Protein AF-A0A1R2D3Q6-F1 (afdb_monomer_lite)

Organism: NCBI:txid5963

Structure (mmCIF, N/CA/C/O backbone):
data_AF-A0A1R2D3Q6-F1
#
_entry.id   AF-A0A1R2D3Q6-F1
#
loop_
_atom_site.group_PDB
_atom_site.id
_atom_site.type_symbol
_atom_site.label_atom_id
_atom_site.label_alt_id
_atom_site.label_comp_id
_atom_site.label_asym_id
_atom_site.label_entity_id
_atom_site.label_seq_id
_atom_site.pdbx_PDB_ins_code
_atom_site.Cartn_x
_atom_site.Cartn_y
_atom_site.Cartn_z
_atom_site.occupancy
_atom_site.B_iso_or_equiv
_atom_site.auth_seq_id
_atom_site.auth_comp_id
_atom_site.auth_asym_id
_atom_site.auth_atom_id
_atom_site.pdbx_PDB_model_num
ATOM 1 N N . MET A 1 1 ? -43.469 18.827 6.789 1.00 38.53 1 MET A N 1
ATOM 2 C CA . MET A 1 1 ? -42.286 19.224 7.581 1.00 38.53 1 MET A CA 1
ATOM 3 C C . MET A 1 1 ? -42.323 18.443 8.883 1.00 38.53 1 MET A C 1
ATOM 5 O O . MET A 1 1 ? -43.173 18.725 9.713 1.00 38.53 1 MET A O 1
ATOM 9 N N . GLY A 1 2 ? -41.499 17.403 9.013 1.00 34.25 2 GLY A N 1
ATOM 10 C CA . GLY A 1 2 ? -41.388 16.611 10.238 1.00 34.25 2 GLY A CA 1
ATOM 11 C C . GLY A 1 2 ? -39.986 16.779 10.804 1.00 34.25 2 GLY A C 1
ATOM 12 O O . GLY A 1 2 ? -39.038 16.235 10.248 1.00 34.25 2 GLY A O 1
ATOM 13 N N . ASN A 1 3 ? -39.863 17.569 11.870 1.00 41.50 3 ASN A N 1
ATOM 14 C CA . ASN A 1 3 ? -38.645 17.672 12.666 1.00 41.50 3 ASN A CA 1
ATOM 15 C C . ASN A 1 3 ? -38.376 16.318 13.332 1.00 41.50 3 ASN A C 1
ATOM 17 O O . ASN A 1 3 ? -39.063 15.957 14.282 1.00 41.50 3 ASN A O 1
ATOM 21 N N . ILE A 1 4 ? -37.352 15.598 12.875 1.00 41.84 4 ILE A N 1
ATOM 22 C CA . ILE A 1 4 ? -36.739 14.509 13.644 1.00 41.84 4 ILE A CA 1
ATOM 23 C C . ILE A 1 4 ? -35.461 15.072 14.267 1.00 41.84 4 ILE A C 1
ATOM 25 O O . ILE A 1 4 ? -34.344 14.728 13.898 1.00 41.84 4 ILE A O 1
ATOM 29 N N . ALA A 1 5 ? -35.638 15.988 15.219 1.00 42.88 5 ALA A N 1
ATOM 30 C CA . ALA A 1 5 ? -34.608 16.303 16.199 1.00 42.88 5 ALA A CA 1
ATOM 31 C C . ALA A 1 5 ? -34.703 15.257 17.318 1.00 42.88 5 ALA A C 1
ATOM 33 O O . ALA A 1 5 ? -35.171 15.527 18.420 1.00 42.88 5 ALA A O 1
ATOM 34 N N . GLY A 1 6 ? -34.313 14.022 17.002 1.00 39.03 6 GLY A N 1
ATOM 35 C CA . GLY A 1 6 ? -34.067 13.007 18.014 1.00 39.03 6 GLY A CA 1
ATOM 36 C C . GLY A 1 6 ? -32.718 13.298 18.653 1.00 39.03 6 GLY A C 1
ATOM 37 O O . GLY A 1 6 ? -31.693 12.834 18.157 1.00 39.03 6 GLY A O 1
ATOM 38 N N . ALA A 1 7 ? -32.701 14.081 19.733 1.00 43.69 7 ALA A N 1
ATOM 39 C CA . ALA A 1 7 ? -31.571 14.069 20.649 1.00 43.69 7 ALA A CA 1
ATOM 40 C C . ALA A 1 7 ? -31.407 12.619 21.126 1.00 43.69 7 ALA A C 1
ATOM 42 O O . ALA A 1 7 ? -32.254 12.080 21.838 1.00 43.69 7 ALA A O 1
ATOM 43 N N . SER A 1 8 ? -30.370 11.944 20.632 1.00 48.28 8 SER A N 1
ATOM 44 C CA . SER A 1 8 ? -30.075 10.566 21.004 1.00 48.28 8 SER A CA 1
ATOM 45 C C . SER A 1 8 ? -29.738 10.557 22.498 1.00 48.28 8 SER A C 1
ATOM 47 O O . SER A 1 8 ? -28.633 10.937 22.879 1.00 48.28 8 SER A O 1
ATOM 49 N N . ASN A 1 9 ? -30.671 10.094 23.333 1.00 53.91 9 ASN A N 1
ATOM 50 C CA . ASN A 1 9 ? -30.464 9.800 24.759 1.00 53.91 9 ASN A CA 1
ATOM 51 C C . ASN A 1 9 ? -29.564 8.565 24.985 1.00 53.91 9 ASN A C 1
ATOM 53 O O . ASN A 1 9 ? -29.580 7.967 26.059 1.00 53.91 9 ASN A O 1
ATOM 57 N N . ALA A 1 10 ? -28.794 8.142 23.977 1.00 63.59 10 ALA A N 1
ATOM 58 C CA . ALA A 1 10 ? -27.802 7.099 24.154 1.00 63.59 10 ALA A CA 1
ATOM 59 C C . ALA A 1 10 ? -26.694 7.624 25.085 1.00 63.59 10 ALA A C 1
ATOM 61 O O . ALA A 1 10 ? -26.201 8.736 24.866 1.00 63.59 10 ALA A O 1
ATOM 62 N N . PRO A 1 11 ? -26.296 6.855 26.115 1.00 68.00 11 PRO A N 1
ATOM 63 C CA . PRO A 1 11 ? -25.208 7.253 26.992 1.00 68.00 11 PRO A CA 1
ATOM 64 C C . PRO A 1 11 ? -23.937 7.527 26.170 1.00 68.00 11 PRO A C 1
ATOM 66 O O . PRO A 1 11 ? -23.691 6.848 25.166 1.00 68.00 11 PRO A O 1
ATOM 69 N N . PRO A 1 12 ? -23.130 8.531 26.560 1.00 79.06 12 PRO A N 1
ATOM 70 C CA . PRO A 1 12 ? -21.919 8.879 25.833 1.00 79.06 12 PRO A CA 1
ATOM 71 C C . PRO A 1 12 ? -20.977 7.676 25.782 1.00 79.06 12 PRO A C 1
ATOM 73 O O . PRO A 1 12 ? -20.728 7.028 26.798 1.00 79.06 12 PRO A O 1
ATOM 76 N N . ILE A 1 13 ? -20.447 7.385 24.593 1.00 87.06 13 ILE A N 1
ATOM 77 C CA . ILE A 1 13 ? -19.539 6.256 24.386 1.00 87.06 13 ILE A CA 1
ATOM 78 C C . ILE A 1 13 ? -18.260 6.504 25.205 1.00 87.06 13 ILE A C 1
ATOM 80 O O . ILE A 1 13 ? -17.565 7.503 24.967 1.00 87.06 13 ILE A O 1
ATOM 84 N N . PRO A 1 14 ? -17.912 5.616 26.153 1.00 91.38 14 PRO A N 1
ATOM 85 C CA . PRO A 1 14 ? -16.667 5.727 26.899 1.00 91.38 14 PRO A CA 1
ATOM 86 C C . PRO A 1 14 ? -15.458 5.573 25.976 1.00 91.38 14 PRO A C 1
ATOM 88 O O . PRO A 1 14 ? -15.505 4.813 25.005 1.00 91.38 14 PRO A O 1
ATOM 91 N N . LYS A 1 15 ? -14.336 6.209 26.329 1.00 91.06 15 LYS A N 1
ATOM 92 C CA . LYS A 1 15 ? -13.078 6.122 25.569 1.00 91.06 15 LYS A CA 1
ATOM 93 C C . LYS A 1 15 ? -12.703 4.679 25.216 1.00 91.06 15 LYS A C 1
ATOM 95 O O . LYS A 1 15 ? -12.445 4.364 24.063 1.00 91.06 15 LYS A O 1
ATOM 100 N N . SER A 1 16 ? -12.737 3.776 26.195 1.00 91.38 16 SER A N 1
ATOM 101 C CA . SER A 1 16 ? -12.363 2.368 26.008 1.00 91.38 16 SER A CA 1
ATOM 102 C C . SER A 1 16 ? -13.246 1.626 24.996 1.00 91.38 16 SER A C 1
ATOM 104 O O . SER A 1 16 ? -12.786 0.692 24.335 1.00 91.38 16 SER A O 1
ATOM 106 N N . GLN A 1 17 ? -14.513 2.024 24.855 1.00 91.56 17 GLN A N 1
ATOM 107 C CA . GLN A 1 17 ? -15.412 1.492 23.835 1.00 91.56 17 GLN A CA 1
ATOM 108 C C . GLN A 1 17 ? -15.118 2.125 22.469 1.00 91.56 17 GLN A C 1
ATOM 110 O O . GLN A 1 17 ? -15.024 1.394 21.484 1.00 91.56 17 GLN A O 1
ATOM 115 N N . LEU A 1 18 ? -14.891 3.442 22.413 1.00 92.50 18 LEU A N 1
ATOM 116 C CA . LEU A 1 18 ? -14.508 4.150 21.187 1.00 92.50 18 LEU A CA 1
ATOM 117 C C . LEU A 1 18 ? -13.217 3.577 20.583 1.00 92.50 18 LEU A C 1
ATOM 119 O O . LEU A 1 18 ? -13.210 3.167 19.423 1.00 92.50 18 LEU A O 1
ATOM 123 N N . THR A 1 19 ? -12.150 3.465 21.375 1.00 91.75 19 THR A N 1
ATOM 124 C CA . THR A 1 19 ? -10.863 2.910 20.932 1.00 91.75 19 THR A CA 1
ATOM 125 C C . THR A 1 19 ? -11.026 1.488 20.392 1.00 91.75 19 THR A C 1
ATOM 127 O O . THR A 1 19 ? -10.433 1.132 19.376 1.00 91.75 19 THR A O 1
ATOM 130 N N . ARG A 1 20 ? -11.872 0.664 21.027 1.00 92.06 20 ARG A N 1
ATOM 131 C CA . ARG A 1 20 ? -12.159 -0.708 20.577 1.00 92.06 20 ARG A CA 1
ATOM 132 C C . ARG A 1 20 ? -12.887 -0.736 19.234 1.00 92.06 20 ARG A C 1
ATOM 134 O O . ARG A 1 20 ? -12.513 -1.531 18.373 1.00 92.06 20 ARG A O 1
ATOM 141 N N . ILE A 1 21 ? -13.891 0.125 19.057 1.00 92.62 21 ILE A N 1
ATOM 142 C CA . ILE A 1 21 ? -14.622 0.284 17.792 1.00 92.62 21 ILE A CA 1
ATOM 143 C C . ILE A 1 21 ? -13.650 0.679 16.681 1.00 92.62 21 ILE A C 1
ATOM 145 O O . ILE A 1 21 ? -13.593 0.007 15.655 1.00 92.62 21 ILE A O 1
ATOM 149 N N . LEU A 1 22 ? -12.828 1.706 16.911 1.00 92.31 22 LEU A N 1
ATOM 150 C CA . LEU A 1 22 ? -11.875 2.203 15.919 1.00 92.31 22 LEU A CA 1
ATOM 151 C C . LEU A 1 22 ? -10.805 1.157 15.566 1.00 92.31 22 LEU A C 1
ATOM 153 O O . LEU A 1 22 ? -10.564 0.904 14.387 1.00 92.31 22 LEU A O 1
ATOM 157 N N . LYS A 1 23 ? -10.218 0.471 16.558 1.00 91.94 23 LYS A N 1
ATOM 158 C CA . LYS A 1 23 ? -9.248 -0.616 16.318 1.00 91.94 23 LYS A CA 1
ATOM 159 C C . LYS A 1 23 ? -9.869 -1.776 15.526 1.00 91.94 23 LYS A C 1
A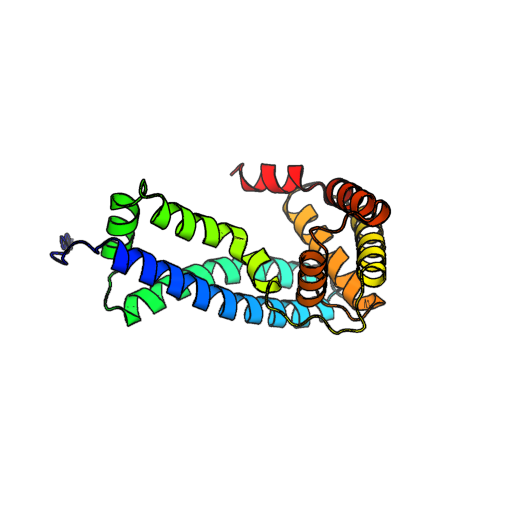TOM 161 O O . LYS A 1 23 ? -9.228 -2.324 14.628 1.00 91.94 23 LYS A O 1
ATOM 166 N N . ARG A 1 24 ? -11.125 -2.145 15.814 1.00 93.12 24 ARG A N 1
ATOM 167 C CA . ARG A 1 24 ? -11.851 -3.192 15.068 1.00 93.12 24 ARG A CA 1
ATOM 168 C C . ARG A 1 24 ? -12.160 -2.754 13.636 1.00 93.12 24 ARG A C 1
ATOM 170 O O . ARG A 1 24 ? -11.898 -3.526 12.716 1.00 93.12 24 ARG A O 1
ATOM 177 N N . ALA A 1 25 ? -12.640 -1.524 13.450 1.00 92.94 25 ALA A N 1
ATOM 178 C CA . ALA A 1 25 ? -12.902 -0.943 12.134 1.00 92.94 25 ALA A CA 1
ATOM 179 C C . ALA A 1 25 ? -11.632 -0.899 11.281 1.00 92.94 25 ALA A C 1
ATOM 181 O O . ALA A 1 25 ? -11.657 -1.352 10.141 1.00 92.94 25 ALA A O 1
ATOM 182 N N . ARG A 1 26 ? -10.498 -0.477 11.856 1.00 90.94 26 ARG A N 1
ATOM 183 C CA . ARG A 1 26 ? -9.190 -0.535 11.192 1.00 90.94 26 ARG A CA 1
ATOM 184 C C . ARG A 1 26 ? -8.858 -1.946 10.722 1.00 90.94 26 ARG A C 1
ATOM 186 O O . ARG A 1 26 ? -8.564 -2.149 9.550 1.00 90.94 26 ARG A O 1
ATOM 193 N N . LYS A 1 27 ? -8.906 -2.927 11.628 1.00 90.44 27 LYS A N 1
ATOM 194 C CA . LYS A 1 27 ? -8.534 -4.314 11.313 1.00 90.44 27 LYS A CA 1
ATOM 195 C C . LYS A 1 27 ? -9.401 -4.899 10.196 1.00 90.44 27 LYS A C 1
ATOM 197 O O . LYS A 1 27 ? -8.896 -5.622 9.340 1.00 90.44 27 LYS A O 1
ATOM 202 N N . LEU A 1 28 ? -10.700 -4.600 10.207 1.00 92.00 28 LEU A N 1
ATOM 203 C CA . LEU A 1 28 ? -11.615 -5.031 9.154 1.00 92.00 28 LEU A CA 1
ATOM 204 C C . LEU A 1 28 ? -11.331 -4.304 7.830 1.00 92.00 28 LEU A C 1
ATOM 206 O O . LEU A 1 28 ? -11.271 -4.956 6.787 1.00 92.00 28 LEU A O 1
ATOM 210 N N . ALA A 1 29 ? -11.073 -2.995 7.879 1.00 91.50 29 ALA A N 1
ATOM 211 C CA . ALA A 1 29 ? -10.762 -2.184 6.706 1.00 91.50 29 ALA A CA 1
ATOM 212 C C . ALA A 1 29 ? -9.466 -2.652 6.035 1.00 91.50 29 ALA A C 1
ATOM 214 O O . ALA A 1 29 ? -9.449 -2.821 4.823 1.00 91.50 29 ALA A O 1
ATOM 215 N N . MET A 1 30 ? -8.422 -2.972 6.808 1.00 90.31 30 MET A N 1
ATOM 216 C CA . MET A 1 30 ? -7.167 -3.532 6.286 1.00 90.31 30 MET A CA 1
ATOM 217 C C . MET A 1 30 ? -7.393 -4.824 5.494 1.00 90.31 30 MET A C 1
ATOM 219 O O . MET A 1 30 ? -6.872 -4.972 4.393 1.00 90.31 30 MET A O 1
ATOM 223 N N . ARG A 1 31 ? -8.211 -5.750 6.015 1.00 89.12 31 ARG A N 1
ATOM 224 C CA . ARG A 1 31 ? -8.518 -7.018 5.325 1.00 89.12 31 ARG A CA 1
ATOM 225 C C . ARG A 1 31 ? -9.275 -6.792 4.020 1.00 89.12 31 ARG A C 1
ATOM 227 O O . ARG A 1 31 ? -8.942 -7.397 3.005 1.00 89.12 31 ARG A O 1
ATOM 234 N N . LYS A 1 32 ? -10.289 -5.923 4.047 1.00 92.00 32 LYS A N 1
ATOM 235 C CA . LYS A 1 32 ? -11.069 -5.576 2.853 1.00 92.00 32 LYS A CA 1
ATOM 236 C C . LYS A 1 32 ? -10.217 -4.839 1.820 1.00 92.00 32 LYS A C 1
ATOM 238 O O . LYS A 1 32 ? -10.326 -5.131 0.636 1.00 92.00 32 LYS A O 1
ATOM 243 N N . MET A 1 33 ? -9.341 -3.942 2.266 1.00 90.81 33 MET A N 1
ATOM 244 C CA . MET A 1 33 ? -8.418 -3.204 1.409 1.00 90.81 33 MET A CA 1
ATOM 245 C C . MET A 1 33 ? -7.395 -4.117 0.740 1.00 90.81 33 MET A C 1
ATOM 247 O O . MET A 1 33 ? -7.135 -3.950 -0.445 1.00 90.81 33 MET A O 1
ATOM 251 N N . LEU A 1 34 ? -6.839 -5.091 1.470 1.00 90.81 34 LEU A N 1
ATOM 252 C CA . LEU A 1 34 ? -5.922 -6.075 0.893 1.00 90.81 34 LEU A CA 1
ATOM 253 C C . LEU A 1 34 ? -6.589 -6.809 -0.274 1.00 90.81 34 LEU A C 1
ATOM 255 O O . LEU A 1 34 ? -6.036 -6.846 -1.369 1.00 90.81 34 LEU A O 1
ATOM 259 N N . LYS A 1 35 ? -7.810 -7.316 -0.060 1.00 91.44 35 LYS A N 1
ATOM 260 C CA . LYS A 1 35 ? -8.581 -7.981 -1.114 1.00 91.44 35 LYS A CA 1
ATOM 261 C C . LYS A 1 35 ? -8.871 -7.043 -2.289 1.00 91.44 35 LYS A C 1
ATOM 263 O O . LYS A 1 35 ? -8.638 -7.416 -3.431 1.00 91.44 35 LYS A O 1
ATOM 268 N N . LEU A 1 36 ? -9.330 -5.823 -2.007 1.00 91.94 36 LEU A N 1
ATOM 269 C CA . LEU A 1 36 ? -9.609 -4.812 -3.029 1.00 91.94 36 LEU A CA 1
ATOM 270 C C . LEU A 1 36 ? -8.369 -4.506 -3.886 1.00 91.94 36 LEU A C 1
ATOM 272 O O . LEU A 1 36 ? -8.472 -4.427 -5.107 1.00 91.94 36 LEU A O 1
ATOM 276 N N . LYS A 1 37 ? -7.193 -4.370 -3.259 1.00 91.06 37 LYS A N 1
ATOM 277 C CA . LYS A 1 37 ? -5.922 -4.176 -3.967 1.00 91.06 37 LYS A CA 1
ATOM 278 C C . LYS A 1 37 ? -5.567 -5.379 -4.836 1.00 91.06 37 LYS A C 1
ATOM 280 O O . LYS A 1 37 ? -5.211 -5.185 -5.991 1.00 91.06 37 LYS A O 1
ATOM 285 N N . GLN A 1 38 ? -5.677 -6.598 -4.306 1.00 92.19 38 GLN A N 1
ATOM 286 C CA . GLN A 1 38 ? -5.394 -7.821 -5.065 1.00 92.19 38 GLN A CA 1
ATOM 287 C C . GLN A 1 38 ? -6.294 -7.937 -6.299 1.00 92.19 38 GLN A C 1
ATOM 289 O O . GLN A 1 38 ? -5.789 -8.153 -7.399 1.00 92.19 38 GLN A O 1
ATOM 294 N N . ASP A 1 39 ? -7.601 -7.727 -6.129 1.00 94.00 39 ASP A N 1
ATOM 295 C CA . ASP A 1 39 ? -8.573 -7.777 -7.222 1.00 94.00 39 ASP A CA 1
ATOM 296 C C . ASP A 1 39 ? -8.252 -6.686 -8.277 1.00 94.00 39 ASP A C 1
ATOM 298 O O . ASP A 1 39 ? -8.220 -6.971 -9.475 1.00 94.00 39 ASP A O 1
ATOM 302 N N . ASN A 1 40 ? -7.894 -5.466 -7.847 1.00 94.81 40 ASN A N 1
ATOM 303 C CA . ASN A 1 40 ? -7.506 -4.378 -8.752 1.00 94.81 40 ASN A CA 1
ATOM 304 C C . ASN A 1 40 ? -6.200 -4.635 -9.518 1.00 94.81 40 ASN A C 1
ATOM 306 O O . ASN A 1 40 ? -6.126 -4.298 -10.697 1.00 94.81 40 ASN A O 1
ATOM 310 N N . ILE A 1 41 ? -5.181 -5.213 -8.873 1.00 94.38 41 ILE A N 1
ATOM 311 C CA . ILE A 1 41 ? -3.918 -5.585 -9.530 1.00 94.38 41 ILE A CA 1
ATOM 312 C C . ILE A 1 41 ? -4.209 -6.575 -10.663 1.00 94.38 41 ILE A C 1
ATOM 314 O O . ILE A 1 41 ? -3.786 -6.359 -11.797 1.00 94.38 41 ILE A O 1
ATOM 318 N N . GLN A 1 42 ? -4.992 -7.621 -10.383 1.00 94.81 42 GLN A N 1
ATOM 319 C CA . GLN A 1 42 ? -5.356 -8.629 -11.385 1.00 94.81 42 GLN A CA 1
ATOM 320 C C . GLN A 1 42 ? -6.150 -8.040 -12.557 1.00 94.81 42 GLN A C 1
ATOM 322 O O . GLN A 1 42 ? -5.972 -8.462 -13.699 1.00 94.81 42 GLN A O 1
ATOM 327 N N . GLU A 1 43 ? -7.021 -7.069 -12.290 1.00 95.44 43 GLU A N 1
ATOM 328 C CA . GLU A 1 43 ? -7.803 -6.391 -13.321 1.00 95.44 43 GLU A CA 1
ATOM 329 C C . GLU A 1 43 ? -6.934 -5.457 -14.175 1.00 95.44 43 GLU A C 1
ATOM 331 O O . GLU A 1 43 ? -6.881 -5.600 -15.398 1.00 95.44 43 GLU A O 1
ATOM 336 N N . ARG A 1 44 ? -6.203 -4.524 -13.550 1.00 95.44 44 ARG A N 1
ATOM 337 C CA . ARG A 1 44 ? -5.449 -3.491 -14.280 1.00 95.44 44 ARG A CA 1
ATOM 338 C C . ARG A 1 44 ? -4.304 -4.077 -15.108 1.00 95.44 44 ARG A C 1
ATOM 340 O O . ARG A 1 44 ? -4.036 -3.582 -16.202 1.00 95.44 44 ARG A O 1
ATOM 347 N N . LEU A 1 45 ? -3.682 -5.169 -14.653 1.00 95.62 45 LEU A N 1
ATOM 348 C CA . LEU A 1 45 ? -2.613 -5.847 -15.393 1.00 95.62 45 LEU A CA 1
ATOM 349 C C . LEU A 1 45 ? -3.068 -6.387 -16.758 1.00 95.62 45 LEU A C 1
ATOM 351 O O . LEU A 1 45 ? -2.247 -6.491 -17.666 1.00 95.62 45 LEU A O 1
ATOM 355 N N . GLN A 1 46 ? -4.364 -6.663 -16.949 1.00 96.19 46 GLN A N 1
ATOM 356 C CA . GLN A 1 46 ? -4.915 -7.074 -18.251 1.00 96.19 46 GLN A CA 1
ATOM 357 C C . GLN A 1 46 ? -4.861 -5.945 -19.290 1.00 96.19 46 GLN A C 1
ATOM 359 O O . GLN A 1 46 ? -4.848 -6.201 -20.494 1.00 96.19 46 GLN A O 1
ATOM 364 N N . PHE A 1 47 ? -4.826 -4.695 -18.824 1.00 96.94 47 PHE A N 1
ATOM 365 C CA . PHE A 1 47 ? -4.842 -3.497 -19.661 1.00 96.94 47 PHE A CA 1
ATOM 366 C C . PHE A 1 47 ? -3.485 -2.786 -19.711 1.00 96.94 47 PHE A C 1
ATOM 368 O O . PHE A 1 47 ? -3.283 -1.917 -20.564 1.00 96.94 47 PHE A O 1
ATOM 375 N N . TYR A 1 48 ? -2.536 -3.153 -18.845 1.00 94.69 48 TYR A N 1
ATOM 376 C CA . TYR A 1 48 ? -1.215 -2.530 -18.791 1.00 94.69 48 TYR A CA 1
ATOM 377 C C . TYR A 1 48 ? -0.468 -2.673 -20.130 1.00 94.69 48 TYR A C 1
ATOM 379 O O . TYR A 1 48 ? -0.208 -3.776 -20.611 1.00 94.69 48 TYR A O 1
ATOM 387 N N . ARG A 1 49 ? -0.126 -1.532 -20.749 1.00 92.56 49 ARG A N 1
ATOM 388 C CA . ARG A 1 49 ? 0.459 -1.413 -22.106 1.00 92.56 49 ARG A CA 1
ATOM 389 C C . ARG A 1 49 ? -0.399 -1.986 -23.252 1.00 92.56 49 ARG A C 1
ATOM 391 O O . ARG A 1 49 ? 0.103 -2.121 -24.365 1.00 92.56 49 ARG A O 1
ATOM 398 N N . VAL A 1 50 ? -1.674 -2.285 -23.003 1.00 96.00 50 VAL A N 1
ATOM 399 C CA . VAL A 1 50 ? -2.637 -2.781 -24.004 1.00 96.00 50 VAL A CA 1
ATOM 400 C C . VAL A 1 50 ? -3.731 -1.747 -24.262 1.00 96.00 50 VAL A C 1
ATOM 402 O O . VAL A 1 50 ? -3.986 -1.393 -25.409 1.00 96.00 50 VAL A O 1
ATOM 405 N N . ASP A 1 51 ? -4.349 -1.229 -23.198 1.00 96.44 51 ASP A N 1
ATOM 406 C CA . ASP A 1 51 ? -5.431 -0.245 -23.263 1.00 96.44 51 ASP A CA 1
ATOM 407 C C . ASP A 1 51 ? -5.252 0.795 -22.150 1.00 96.44 51 ASP A C 1
ATOM 409 O O . ASP A 1 51 ? -5.603 0.579 -20.989 1.00 96.44 51 ASP A O 1
ATOM 413 N N . ALA A 1 52 ? -4.693 1.950 -22.512 1.00 92.00 52 ALA A N 1
ATOM 414 C CA . ALA A 1 52 ? -4.401 3.016 -21.560 1.00 92.00 52 ALA A CA 1
ATOM 415 C C . ALA A 1 52 ? -5.665 3.616 -20.917 1.00 92.00 52 ALA A C 1
ATOM 417 O O . ALA A 1 52 ? -5.609 4.069 -19.772 1.00 92.00 52 ALA A O 1
ATOM 418 N N . ALA A 1 53 ? -6.796 3.633 -21.632 1.00 94.94 53 ALA A N 1
ATOM 419 C CA . ALA A 1 53 ? -8.035 4.209 -21.123 1.00 94.94 53 ALA A CA 1
ATOM 420 C C . ALA A 1 53 ? -8.644 3.307 -20.045 1.00 94.94 53 ALA A C 1
ATOM 422 O O . ALA A 1 53 ? -8.921 3.785 -18.943 1.00 94.94 53 ALA A O 1
ATOM 423 N N . LYS A 1 54 ? -8.754 2.002 -20.321 1.00 96.06 54 LYS A N 1
ATOM 424 C CA . LYS A 1 54 ? -9.236 1.025 -19.332 1.00 96.06 54 LYS A CA 1
ATOM 425 C C . LYS A 1 54 ? -8.290 0.879 -18.151 1.00 96.06 54 LYS A C 1
ATOM 427 O O . LYS A 1 54 ? -8.739 0.853 -17.014 1.00 96.06 54 LYS A O 1
ATOM 432 N N . TYR A 1 55 ? -6.981 0.871 -18.396 1.00 94.81 55 TYR A N 1
ATOM 433 C CA . TYR A 1 55 ? -5.984 0.844 -17.326 1.00 94.81 55 TYR A CA 1
ATOM 434 C C . TYR A 1 55 ? -6.175 2.009 -16.341 1.00 94.81 55 TYR A C 1
ATOM 436 O O . TYR A 1 55 ? -6.226 1.821 -15.123 1.00 94.81 55 TYR A O 1
ATOM 444 N N . LYS A 1 56 ? -6.358 3.219 -16.883 1.00 93.56 56 LYS A N 1
ATOM 445 C CA . LYS A 1 56 ? -6.649 4.420 -16.099 1.00 93.56 56 LYS A CA 1
ATOM 446 C C . LYS A 1 56 ? -7.969 4.293 -15.329 1.00 93.56 56 LYS A C 1
ATOM 448 O O . LYS A 1 56 ? -8.026 4.678 -14.162 1.00 93.56 56 LYS A O 1
ATOM 453 N N . GLU A 1 57 ? -9.009 3.762 -15.965 1.00 94.75 57 GLU A N 1
ATOM 454 C CA . GLU A 1 57 ? -10.315 3.525 -15.342 1.00 94.75 57 GLU A CA 1
ATOM 455 C C . GLU A 1 57 ? -10.215 2.568 -14.146 1.00 94.75 57 GLU A C 1
ATOM 457 O O . GLU A 1 57 ? -10.694 2.914 -13.067 1.00 94.75 57 GLU A O 1
ATOM 462 N N . CYS A 1 58 ? -9.515 1.436 -14.283 1.00 94.25 58 CYS A N 1
ATOM 463 C CA . CYS A 1 58 ? -9.311 0.482 -13.188 1.00 94.25 58 CYS A CA 1
ATOM 464 C C . CYS A 1 58 ? -8.607 1.134 -11.987 1.00 94.25 58 CYS A C 1
ATOM 466 O O . CYS A 1 58 ? -9.014 0.942 -10.840 1.00 94.25 58 CYS A O 1
ATOM 468 N N . ILE A 1 59 ? -7.561 1.932 -12.233 1.00 91.50 59 ILE A N 1
ATOM 469 C CA . ILE A 1 59 ? -6.804 2.611 -11.170 1.00 91.50 59 ILE A CA 1
ATOM 470 C C . ILE A 1 59 ? -7.685 3.599 -10.401 1.00 91.50 59 ILE A C 1
ATOM 472 O O . ILE A 1 59 ? -7.787 3.524 -9.174 1.00 91.50 59 ILE A O 1
ATOM 476 N N . PHE A 1 60 ? -8.346 4.522 -11.102 1.00 91.31 60 PHE A N 1
ATOM 477 C CA . PHE A 1 60 ? -9.154 5.545 -10.432 1.00 91.31 60 PHE A CA 1
ATOM 478 C C . PHE A 1 60 ? -10.460 4.984 -9.863 1.00 91.31 60 PHE A C 1
ATOM 480 O O . PHE A 1 60 ? -10.935 5.473 -8.835 1.00 91.31 60 PHE A O 1
ATOM 487 N N . GLY A 1 61 ? -11.006 3.928 -10.470 1.00 92.50 61 GLY A N 1
ATOM 488 C CA . GLY A 1 61 ? -12.129 3.172 -9.926 1.00 92.50 61 GLY A CA 1
ATOM 489 C C . GLY A 1 61 ? -11.804 2.581 -8.554 1.00 92.50 61 GLY A C 1
ATOM 490 O O . GLY A 1 61 ? -12.594 2.732 -7.619 1.00 92.50 61 GLY A O 1
ATOM 491 N N . MET A 1 62 ? -10.610 2.001 -8.379 1.00 90.75 62 MET A N 1
ATOM 492 C CA . MET A 1 62 ? -10.177 1.469 -7.081 1.00 90.75 62 MET A CA 1
ATOM 493 C C . MET A 1 62 ? -10.067 2.558 -6.009 1.00 90.75 62 MET A C 1
ATOM 495 O O . MET A 1 62 ? -10.542 2.351 -4.892 1.00 90.75 62 MET A O 1
ATOM 499 N N . MET A 1 63 ? -9.550 3.746 -6.345 1.00 85.88 63 MET A N 1
ATOM 500 C CA . MET A 1 63 ? -9.475 4.865 -5.392 1.00 85.88 63 MET A CA 1
ATOM 501 C C . MET A 1 63 ? -10.863 5.286 -4.873 1.00 85.88 63 MET A C 1
ATOM 503 O O . MET A 1 63 ? -11.028 5.567 -3.684 1.00 85.88 63 MET A O 1
ATOM 507 N N . GLN A 1 64 ? -11.881 5.288 -5.739 1.00 87.44 64 GLN A N 1
ATOM 508 C CA . GLN A 1 64 ? -13.264 5.580 -5.340 1.00 87.44 64 GLN A CA 1
ATOM 509 C C . GLN A 1 64 ? -13.853 4.463 -4.465 1.00 87.44 64 GLN A C 1
ATOM 511 O O . GLN A 1 64 ? -14.490 4.733 -3.441 1.00 87.44 64 GLN A O 1
ATOM 516 N N . GLN A 1 65 ? -13.610 3.201 -4.832 1.00 89.56 65 GLN A N 1
ATOM 517 C CA . GLN A 1 65 ? -14.060 2.041 -4.055 1.00 89.56 65 GLN A CA 1
ATOM 518 C C . GLN A 1 65 ? -13.414 1.996 -2.665 1.00 89.56 65 GLN A C 1
ATOM 520 O O . GLN A 1 65 ? -14.094 1.689 -1.686 1.00 89.56 65 GLN A O 1
ATOM 525 N N . GLN A 1 66 ? -12.139 2.374 -2.554 1.00 87.00 66 GLN A N 1
ATOM 526 C CA 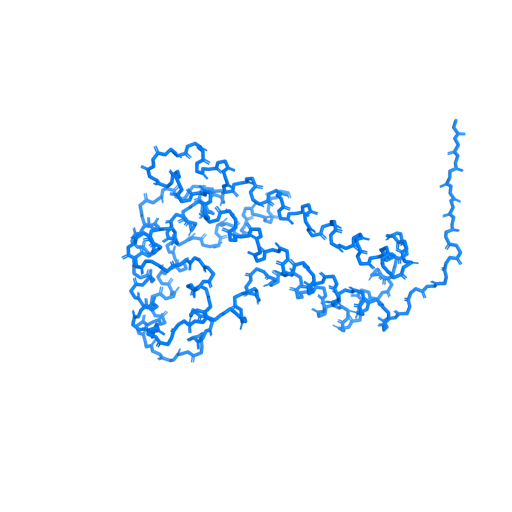. GLN A 1 66 ? -11.412 2.477 -1.291 1.00 87.00 66 GLN A CA 1
ATOM 527 C C . GLN A 1 66 ? -12.102 3.440 -0.313 1.00 87.00 66 GLN A C 1
ATOM 529 O O . GLN A 1 66 ? -12.291 3.097 0.857 1.00 87.00 66 GLN A O 1
ATOM 534 N N . GLN A 1 67 ? -12.521 4.623 -0.777 1.00 82.94 67 GLN A N 1
ATOM 535 C CA . GLN A 1 67 ? -13.208 5.598 0.076 1.00 82.94 67 GLN A CA 1
ATOM 536 C C . GLN A 1 67 ? -14.538 5.048 0.605 1.00 82.94 67 GLN A C 1
ATOM 538 O O . GLN A 1 67 ? -14.818 5.147 1.804 1.00 82.94 67 GLN A O 1
ATOM 543 N N . LYS A 1 68 ? -15.335 4.432 -0.276 1.00 88.31 68 LYS A N 1
ATOM 544 C CA . LYS A 1 68 ? -16.616 3.820 0.093 1.00 88.31 68 LYS A CA 1
ATOM 545 C C . LYS A 1 68 ? -16.425 2.657 1.072 1.00 88.31 68 LYS A C 1
ATOM 547 O O . LYS A 1 68 ? -17.101 2.599 2.094 1.00 88.31 68 LYS A O 1
ATOM 552 N N . MET A 1 69 ? -15.444 1.790 0.823 1.00 90.81 69 MET A N 1
ATOM 553 C CA . MET A 1 69 ? -15.129 0.641 1.676 1.00 90.81 69 MET A CA 1
ATOM 554 C C . MET A 1 69 ? -14.799 1.059 3.114 1.00 90.81 69 MET A C 1
ATOM 556 O O . MET A 1 69 ? -15.272 0.425 4.062 1.00 90.81 69 MET A O 1
ATOM 560 N N . CYS A 1 70 ? -14.029 2.137 3.296 1.00 86.00 70 CYS A N 1
ATOM 561 C CA . CYS A 1 70 ? -13.724 2.661 4.628 1.00 86.00 70 CYS A CA 1
ATOM 562 C C . CYS A 1 70 ? -15.000 3.076 5.379 1.00 86.00 70 CYS A C 1
ATOM 564 O O . CYS A 1 70 ? -15.159 2.725 6.549 1.00 86.00 70 CYS A O 1
ATOM 566 N N . GLN A 1 71 ? -15.921 3.779 4.711 1.00 86.12 71 GLN A N 1
ATOM 567 C CA . GLN A 1 71 ? -17.196 4.207 5.302 1.00 86.12 71 GLN A CA 1
ATOM 568 C C . GLN A 1 71 ? -18.089 3.010 5.649 1.00 86.12 71 GLN A C 1
ATOM 570 O O . GLN A 1 71 ? -18.564 2.910 6.783 1.00 86.12 71 GLN A O 1
ATOM 575 N N . ASP A 1 72 ? -18.243 2.072 4.712 1.00 91.31 72 ASP A N 1
ATOM 576 C CA . ASP A 1 72 ? -19.032 0.849 4.891 1.00 91.31 72 ASP A CA 1
ATOM 577 C C . ASP A 1 72 ? -18.497 0.010 6.061 1.00 91.31 72 ASP A C 1
ATOM 579 O O . ASP A 1 72 ? -19.259 -0.546 6.848 1.00 91.31 72 ASP A O 1
ATOM 583 N N . THR A 1 73 ? -17.175 -0.032 6.233 1.00 92.56 73 THR A N 1
ATOM 584 C CA . THR A 1 73 ? -16.535 -0.759 7.335 1.00 92.56 73 THR A CA 1
ATOM 585 C C . THR A 1 73 ? -16.805 -0.125 8.697 1.00 92.56 73 THR A C 1
ATOM 587 O O . THR A 1 73 ? -17.055 -0.841 9.668 1.00 92.56 73 THR A O 1
ATOM 590 N N . VAL A 1 74 ? -16.775 1.208 8.795 1.00 89.31 74 VAL A N 1
ATOM 591 C CA . VAL A 1 74 ? -17.137 1.897 10.045 1.00 89.31 74 VAL A CA 1
ATOM 592 C C . VAL A 1 74 ? -18.607 1.643 10.388 1.00 89.31 74 VAL A C 1
ATOM 594 O O . VAL A 1 74 ? -18.915 1.332 11.538 1.00 89.31 74 VAL A O 1
ATOM 597 N N . LEU A 1 75 ? -19.499 1.712 9.395 1.00 90.69 75 LEU A N 1
ATOM 598 C CA . LEU A 1 75 ? -20.927 1.413 9.551 1.00 90.69 75 LEU A CA 1
ATOM 599 C C . LEU A 1 75 ? -21.176 -0.019 10.033 1.00 90.69 75 LEU A C 1
ATOM 601 O O . LEU A 1 75 ? -21.970 -0.228 10.954 1.00 90.69 75 LEU A O 1
ATOM 605 N N . GLU A 1 76 ? -20.480 -0.991 9.448 1.00 94.00 76 GLU A N 1
ATOM 606 C CA . GLU A 1 76 ? -20.575 -2.400 9.826 1.00 94.00 76 GLU A CA 1
ATOM 607 C C . GLU A 1 76 ? -20.181 -2.604 11.291 1.00 94.00 76 GLU A C 1
ATOM 609 O O . GLU A 1 76 ? -20.974 -3.123 12.074 1.00 94.00 76 GLU A O 1
ATOM 614 N N . VAL A 1 77 ? -19.015 -2.097 11.707 1.00 93.75 77 VAL A N 1
ATOM 615 C CA . VAL A 1 77 ? -18.563 -2.239 13.100 1.00 93.75 77 VAL A CA 1
ATOM 616 C C . VAL A 1 77 ? -19.482 -1.503 14.074 1.00 93.75 77 VAL A C 1
ATOM 618 O O . VAL A 1 77 ? -19.756 -2.008 15.161 1.00 93.75 77 VAL A O 1
ATOM 621 N N . CYS A 1 78 ? -19.997 -0.330 13.706 1.00 89.62 78 CYS A N 1
ATOM 622 C CA . CYS A 1 78 ? -20.999 0.372 14.507 1.00 89.62 78 CYS A CA 1
ATOM 623 C C . CYS A 1 78 ? -22.266 -0.464 14.706 1.00 89.62 78 CYS A C 1
ATOM 625 O O . CYS A 1 78 ? -22.747 -0.581 15.834 1.00 89.62 78 CYS A O 1
ATOM 627 N N . THR A 1 79 ? -22.756 -1.092 13.637 1.00 91.38 79 THR A N 1
ATOM 628 C CA . THR A 1 79 ? -23.935 -1.967 13.672 1.00 91.38 79 THR A CA 1
ATOM 629 C C . THR A 1 79 ? -23.693 -3.178 14.572 1.00 91.38 79 THR A C 1
ATOM 631 O O . THR A 1 79 ? -24.494 -3.446 15.463 1.00 91.38 79 THR A O 1
ATOM 634 N N . GLU A 1 80 ? -22.545 -3.850 14.432 1.00 93.06 80 GLU A N 1
ATOM 635 C CA . GLU A 1 80 ? -22.149 -4.980 15.290 1.00 93.06 80 GLU A CA 1
ATOM 636 C C . GLU A 1 80 ? -22.063 -4.612 16.780 1.00 93.06 80 GLU A C 1
ATOM 638 O O . GLU A 1 80 ? -22.209 -5.471 17.650 1.00 93.06 80 GLU A O 1
ATOM 643 N N . GLN A 1 81 ? -21.769 -3.347 17.085 1.00 89.12 81 GLN A N 1
ATOM 644 C CA . GLN A 1 81 ? -21.609 -2.844 18.450 1.00 89.12 81 GLN A CA 1
ATOM 645 C C . GLN A 1 81 ? -22.866 -2.131 18.974 1.00 89.12 81 GLN A C 1
ATOM 647 O O . GLN A 1 81 ? -22.822 -1.583 20.074 1.00 89.12 81 GLN A O 1
ATOM 652 N N . ASN A 1 82 ? -23.974 -2.139 18.218 1.00 89.62 82 ASN A N 1
ATOM 653 C CA . ASN A 1 82 ? -25.210 -1.404 18.523 1.00 89.62 82 ASN A CA 1
ATOM 654 C C . ASN A 1 82 ? -24.969 0.091 18.809 1.00 89.62 82 ASN A C 1
ATOM 656 O O . ASN A 1 82 ? -25.582 0.689 19.693 1.00 89.62 82 ASN A O 1
ATOM 660 N N . VAL A 1 83 ? -24.046 0.699 18.063 1.00 89.44 83 VAL A N 1
ATOM 661 C CA . VAL A 1 83 ? -23.685 2.113 18.168 1.00 89.44 83 VAL A CA 1
ATOM 662 C C . VAL A 1 83 ? -24.180 2.853 16.933 1.00 89.44 83 VAL A C 1
ATOM 664 O O . VAL A 1 83 ? -23.858 2.486 15.808 1.00 89.44 83 VAL A O 1
ATOM 667 N N . SER A 1 84 ? -24.920 3.944 17.131 1.00 89.88 84 SER A N 1
ATOM 668 C CA . SER A 1 84 ? -25.293 4.822 16.019 1.00 89.88 84 SER A CA 1
ATOM 669 C C . SER A 1 84 ? -24.089 5.638 15.525 1.00 89.88 84 SER A C 1
ATOM 671 O O . SER A 1 84 ? -23.225 6.035 16.312 1.00 89.88 84 SER A O 1
ATOM 673 N N . ILE A 1 85 ? -24.056 5.971 14.231 1.00 87.44 85 ILE A N 1
ATOM 674 C CA . ILE A 1 85 ? -23.011 6.842 13.660 1.00 87.44 85 ILE A CA 1
ATOM 675 C C . ILE A 1 85 ? -22.992 8.230 14.310 1.00 87.44 85 ILE A C 1
ATOM 677 O O . ILE A 1 85 ? -21.919 8.806 14.503 1.00 87.44 85 ILE A O 1
ATOM 681 N N . GLY A 1 86 ? -24.160 8.756 14.693 1.00 88.06 86 GLY A N 1
ATOM 682 C CA . GLY A 1 86 ? -24.253 10.019 15.424 1.00 88.06 86 GLY A CA 1
ATOM 683 C C . GLY A 1 86 ? -23.537 9.940 16.774 1.00 88.06 86 GLY A C 1
ATOM 684 O O . GLY A 1 86 ? -22.721 10.804 17.092 1.00 88.06 86 GLY A O 1
ATOM 685 N N . SER A 1 87 ? -23.762 8.859 17.528 1.00 89.56 87 SER A N 1
ATOM 686 C CA . SER A 1 87 ? -23.084 8.611 18.806 1.00 89.56 87 SER A CA 1
ATOM 687 C C . SER A 1 87 ? -21.574 8.427 18.626 1.00 89.56 87 SER A C 1
ATOM 689 O O . SER A 1 87 ? -20.805 8.979 19.412 1.00 89.56 87 SER A O 1
ATOM 691 N N . LEU A 1 88 ? -21.137 7.714 17.578 1.00 90.00 88 LEU A N 1
ATOM 692 C CA . LEU A 1 88 ? -19.714 7.562 17.254 1.00 90.00 88 LEU A CA 1
ATOM 693 C C . LEU A 1 88 ? -19.062 8.916 16.942 1.00 90.00 88 LEU A C 1
ATOM 695 O O . LEU A 1 88 ? -18.004 9.228 17.481 1.00 90.00 88 LEU A O 1
ATOM 699 N N . THR A 1 89 ? -19.699 9.731 16.102 1.00 89.50 89 THR A N 1
ATOM 700 C CA . THR A 1 89 ? -19.169 11.041 15.690 1.00 89.50 89 THR A CA 1
ATOM 701 C C . THR A 1 89 ? -19.032 11.979 16.887 1.00 89.50 89 THR A C 1
ATOM 703 O O . THR A 1 89 ? -18.001 12.632 17.051 1.00 89.50 89 THR A O 1
ATOM 706 N N . SER A 1 90 ? -20.044 12.014 17.759 1.00 90.75 90 SER A N 1
ATOM 707 C CA . SER A 1 90 ? -19.984 12.767 19.015 1.00 90.75 90 SER A CA 1
ATOM 708 C C . SER A 1 90 ? -18.869 12.258 19.926 1.00 90.75 90 SER A C 1
ATOM 710 O O . SER A 1 90 ? -18.130 13.059 20.489 1.00 90.75 90 SER A O 1
ATOM 712 N N . ALA A 1 91 ? -18.687 10.939 20.032 1.00 90.50 91 ALA A N 1
ATOM 713 C CA . ALA A 1 91 ? -17.620 10.355 20.837 1.00 90.50 91 ALA A CA 1
ATOM 714 C C . ALA A 1 91 ? -16.223 10.715 20.312 1.00 90.50 91 ALA A C 1
ATOM 716 O O . ALA A 1 91 ? -15.369 11.105 21.102 1.00 90.50 91 ALA A O 1
ATOM 717 N N . ILE A 1 92 ? -16.001 10.651 18.995 1.00 91.00 92 ILE A N 1
ATOM 718 C CA . ILE A 1 92 ? -14.733 11.065 18.375 1.00 91.00 92 ILE A CA 1
ATOM 719 C C . ILE A 1 92 ? -14.429 12.525 18.712 1.00 91.00 92 ILE A C 1
ATOM 721 O O . ILE A 1 92 ? -13.316 12.828 19.121 1.00 91.00 92 ILE A O 1
ATOM 725 N N . ARG A 1 93 ? -15.417 13.424 18.599 1.00 89.88 93 ARG A N 1
ATOM 726 C CA . ARG A 1 93 ? -15.240 14.845 18.948 1.00 89.88 93 ARG A CA 1
ATOM 727 C C . ARG A 1 93 ? -14.925 15.040 20.431 1.00 89.88 93 ARG A C 1
ATOM 729 O O . ARG A 1 93 ? -14.024 15.801 20.761 1.00 89.88 93 ARG A O 1
ATOM 736 N N . ASN A 1 94 ? -15.636 14.332 21.305 1.00 90.94 94 ASN A N 1
ATOM 737 C CA . ASN A 1 94 ? -15.476 14.457 22.754 1.00 90.94 94 ASN A CA 1
ATOM 738 C C . ASN A 1 94 ? -14.122 13.935 23.252 1.00 90.94 94 ASN A C 1
ATOM 740 O O . ASN A 1 94 ? -13.607 14.445 24.241 1.00 90.94 94 ASN A O 1
ATOM 744 N N . HIS A 1 95 ? -13.541 12.946 22.568 1.00 91.38 95 HIS A N 1
ATOM 745 C CA . HIS A 1 95 ? -12.244 12.359 22.917 1.00 91.38 95 HIS A CA 1
ATOM 746 C C . HIS A 1 95 ? -11.119 12.775 21.951 1.00 91.38 95 HIS A C 1
ATOM 748 O O . HIS A 1 95 ? -10.055 12.169 21.958 1.00 91.38 95 HIS A O 1
ATOM 754 N N . ALA A 1 96 ? -11.317 13.808 21.121 1.00 87.06 96 ALA A N 1
ATOM 755 C CA . ALA A 1 96 ? -10.390 14.175 20.038 1.00 87.06 96 ALA A CA 1
ATOM 756 C C . ALA A 1 96 ? -8.997 14.627 20.511 1.00 87.06 96 ALA A C 1
ATOM 758 O O . ALA A 1 96 ? -8.042 14.583 19.737 1.00 87.06 96 ALA A O 1
ATOM 759 N N . ILE A 1 97 ? -8.881 15.089 21.758 1.00 90.06 97 ILE A N 1
ATOM 760 C CA . ILE A 1 97 ? -7.611 15.501 22.376 1.00 90.06 97 ILE A CA 1
ATOM 761 C C . ILE A 1 97 ? -6.928 14.365 23.150 1.00 90.06 97 ILE A C 1
ATOM 763 O O . ILE A 1 97 ? -5.827 14.560 23.657 1.00 90.06 97 ILE A O 1
ATOM 767 N N . ASP A 1 98 ? -7.576 13.202 23.281 1.00 92.62 98 ASP A N 1
ATOM 768 C CA . ASP A 1 98 ? -6.992 12.057 23.973 1.00 92.62 98 ASP A CA 1
ATOM 769 C C . ASP A 1 98 ? -5.905 11.415 23.087 1.00 92.62 98 ASP A C 1
ATOM 771 O O . ASP A 1 98 ? -6.201 11.041 21.946 1.00 92.62 98 ASP A O 1
ATOM 775 N N . PRO A 1 99 ? -4.663 11.258 23.586 1.00 91.06 99 PRO A N 1
ATOM 776 C CA . PRO A 1 99 ? -3.557 10.735 22.786 1.00 91.06 99 PRO A CA 1
ATOM 777 C C . PRO A 1 99 ? -3.801 9.333 22.218 1.00 91.06 99 PRO A C 1
ATOM 779 O O . PRO A 1 99 ? -3.395 9.054 21.096 1.00 91.06 99 PRO A O 1
ATOM 782 N N . GLU A 1 100 ? -4.492 8.457 22.953 1.00 90.12 100 GLU A N 1
ATOM 783 C CA . GLU A 1 100 ? -4.766 7.084 22.511 1.00 90.12 100 GLU A CA 1
ATOM 784 C C . GLU A 1 100 ? -5.795 7.077 21.372 1.00 90.12 100 GLU A C 1
ATOM 786 O O . GLU A 1 100 ? -5.679 6.318 20.408 1.00 90.12 100 GLU A O 1
ATOM 791 N N . VAL A 1 101 ? -6.808 7.945 21.455 1.00 89.06 101 VAL A N 1
ATOM 792 C CA . VAL A 1 101 ? -7.788 8.111 20.373 1.00 89.06 101 VAL A CA 1
ATOM 793 C C . VAL A 1 101 ? -7.128 8.739 19.147 1.00 89.06 101 VAL A C 1
ATOM 795 O O . VAL A 1 101 ? -7.353 8.259 18.035 1.00 89.06 101 VAL A O 1
ATOM 798 N N . GLN A 1 102 ? -6.274 9.749 19.338 1.00 89.62 102 GLN A N 1
ATOM 799 C CA . GLN A 1 102 ? -5.497 10.356 18.255 1.00 89.62 102 GLN A CA 1
ATOM 800 C C . GLN A 1 102 ? -4.583 9.345 17.570 1.00 89.62 102 GLN A C 1
ATOM 802 O O . GLN A 1 102 ? -4.585 9.276 16.345 1.00 89.62 102 GLN A O 1
ATOM 807 N N . GLU A 1 103 ? -3.854 8.526 18.327 1.00 89.56 103 GLU A N 1
ATOM 808 C CA . GLU A 1 103 ? -2.985 7.477 17.788 1.00 89.56 103 GLU A CA 1
ATOM 809 C C . GLU A 1 103 ? -3.776 6.506 16.905 1.00 89.56 103 GLU A C 1
ATOM 811 O O . GLU A 1 103 ? -3.408 6.251 15.754 1.00 89.56 103 GLU A O 1
ATOM 816 N N . VAL A 1 104 ? -4.923 6.022 17.393 1.00 87.69 104 VAL A N 1
ATOM 817 C CA . VAL A 1 104 ? -5.768 5.128 16.595 1.00 87.69 104 VAL A CA 1
ATOM 818 C C . VAL A 1 104 ? -6.311 5.841 15.359 1.00 87.69 104 VAL A C 1
ATOM 820 O O . VAL A 1 104 ? -6.325 5.239 14.288 1.00 87.69 104 VAL A O 1
ATOM 823 N N . MET A 1 105 ? -6.720 7.107 15.451 1.00 86.56 105 MET A N 1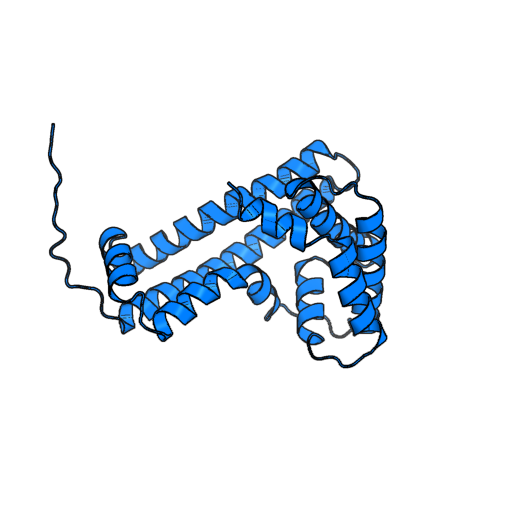
ATOM 824 C CA . MET A 1 105 ? -7.176 7.873 14.285 1.00 86.56 105 MET A CA 1
ATOM 825 C C . MET A 1 105 ? -6.061 8.100 13.259 1.00 86.56 105 MET A C 1
ATOM 827 O O . MET A 1 105 ? -6.290 7.902 12.067 1.00 86.56 105 MET A O 1
ATOM 831 N N . MET A 1 106 ? -4.854 8.456 13.703 1.00 86.00 106 MET A N 1
ATOM 832 C CA . MET A 1 106 ? -3.687 8.631 12.834 1.00 86.00 106 MET A CA 1
ATOM 833 C C . MET A 1 106 ? -3.312 7.328 12.142 1.00 86.00 106 MET A C 1
ATOM 835 O O . MET A 1 106 ? -2.977 7.350 10.960 1.00 86.00 106 MET A O 1
ATOM 839 N N . SER A 1 107 ? -3.469 6.185 12.817 1.00 85.50 107 SER A N 1
ATOM 840 C CA . SER A 1 107 ? -3.203 4.895 12.185 1.00 85.50 107 SER A CA 1
ATOM 841 C C . SER A 1 107 ? -4.026 4.726 10.899 1.00 85.50 107 SER A C 1
ATOM 843 O O . SER A 1 107 ? -3.507 4.227 9.901 1.00 85.50 107 SER A O 1
ATOM 845 N N . PHE A 1 108 ? -5.288 5.187 10.822 1.00 83.62 108 PHE A N 1
ATOM 846 C CA . PHE A 1 108 ? -6.098 5.077 9.589 1.00 83.62 108 PHE A CA 1
ATOM 847 C C . PHE A 1 108 ? -5.438 5.725 8.364 1.00 83.62 108 PHE A C 1
ATOM 849 O O . PHE A 1 108 ? -5.694 5.274 7.249 1.00 83.62 108 PHE A O 1
ATOM 856 N N . GLN A 1 109 ? -4.557 6.709 8.562 1.00 79.19 109 GLN A N 1
ATOM 857 C CA . GLN A 1 109 ? -3.805 7.364 7.489 1.00 79.19 109 GLN A CA 1
ATOM 858 C C . GLN A 1 109 ? -2.668 6.489 6.939 1.00 79.19 109 GLN A C 1
ATOM 860 O O . GLN A 1 109 ? -2.346 6.595 5.761 1.00 79.19 109 GLN A O 1
ATOM 865 N N . THR A 1 110 ? -2.091 5.596 7.751 1.00 80.62 110 THR A N 1
ATOM 866 C CA . THR A 1 110 ? -0.987 4.702 7.344 1.00 80.62 110 THR A CA 1
ATOM 867 C C . THR A 1 110 ? -1.466 3.356 6.806 1.00 80.62 110 THR A C 1
ATOM 869 O O . THR A 1 110 ? -0.671 2.559 6.325 1.00 80.62 110 THR A O 1
ATOM 872 N N . MET A 1 111 ? -2.779 3.105 6.835 1.00 82.00 111 MET A N 1
ATOM 873 C CA . MET A 1 111 ? -3.384 1.800 6.551 1.00 82.00 111 MET A CA 1
ATOM 874 C C . MET A 1 111 ? -2.924 1.163 5.230 1.00 82.00 111 MET A C 1
ATOM 876 O O . MET A 1 111 ? -2.823 -0.056 5.154 1.00 82.00 111 MET A O 1
ATOM 880 N N . SER A 1 112 ? -2.649 1.958 4.191 1.00 71.50 112 SER A N 1
ATOM 881 C CA . SER A 1 112 ? -2.149 1.448 2.909 1.00 71.50 112 SER A CA 1
ATOM 882 C C . SER A 1 112 ? -0.752 0.829 2.997 1.00 71.50 112 SER A C 1
ATOM 884 O O . SER A 1 112 ? -0.480 -0.099 2.241 1.00 71.50 112 SER A O 1
ATOM 886 N N . GLY A 1 113 ? 0.107 1.335 3.889 1.00 75.38 113 GLY A N 1
ATOM 887 C CA . GLY A 1 113 ? 1.430 0.777 4.180 1.00 75.38 113 GLY A CA 1
ATOM 888 C C . GLY A 1 113 ? 1.345 -0.424 5.120 1.00 75.38 113 GLY A C 1
ATOM 889 O O . GLY A 1 113 ? 1.918 -1.468 4.827 1.00 75.38 113 GLY A O 1
ATOM 890 N N . ASP A 1 114 ? 0.538 -0.328 6.181 1.00 82.50 114 ASP A N 1
ATOM 891 C CA . ASP A 1 114 ? 0.362 -1.405 7.170 1.00 82.50 114 ASP A CA 1
ATOM 892 C C . ASP A 1 114 ? -0.184 -2.714 6.565 1.00 82.50 114 ASP A C 1
ATOM 894 O O . ASP A 1 114 ? 0.031 -3.795 7.109 1.00 82.50 114 ASP A O 1
ATOM 898 N N . ILE A 1 115 ? -0.902 -2.655 5.436 1.00 84.75 115 ILE A N 1
ATOM 899 C CA . ILE A 1 115 ? -1.367 -3.861 4.723 1.00 84.75 115 ILE A CA 1
ATOM 900 C C . ILE A 1 115 ? -0.194 -4.744 4.277 1.00 84.75 115 ILE A C 1
ATOM 902 O O . ILE A 1 115 ? -0.340 -5.966 4.226 1.00 84.75 115 ILE A O 1
ATOM 906 N N . CYS A 1 116 ? 0.960 -4.141 3.994 1.00 83.38 116 CYS A N 1
ATOM 907 C CA . CYS A 1 116 ? 2.167 -4.846 3.579 1.00 83.38 116 CYS A CA 1
ATOM 908 C C . CYS A 1 116 ? 2.956 -5.421 4.774 1.00 83.38 116 CYS A C 1
ATOM 910 O O . CYS A 1 116 ? 3.703 -6.377 4.615 1.00 83.38 116 CYS A O 1
ATOM 912 N N . GLU A 1 117 ? 2.782 -4.897 5.992 1.00 77.25 117 GLU A N 1
ATOM 913 C CA . GLU A 1 117 ? 3.606 -5.259 7.163 1.00 77.25 117 GLU A CA 1
ATOM 914 C C . GLU A 1 117 ? 3.441 -6.729 7.608 1.00 77.25 117 GLU A C 1
ATOM 916 O O . GLU A 1 117 ? 4.298 -7.286 8.288 1.00 77.25 117 GLU A O 1
ATOM 921 N N . GLY A 1 118 ? 2.357 -7.390 7.192 1.00 67.69 118 GLY A N 1
ATOM 922 C CA . GLY A 1 118 ? 2.062 -8.787 7.526 1.00 67.69 118 GLY A CA 1
ATOM 923 C C . GLY A 1 118 ? 1.914 -9.722 6.328 1.00 67.69 118 GLY A C 1
ATOM 924 O O . GLY A 1 118 ? 1.445 -10.848 6.508 1.00 67.69 118 GLY A O 1
ATOM 925 N N . TYR A 1 119 ? 2.241 -9.272 5.115 1.00 84.12 119 TYR A N 1
ATOM 926 C CA . TYR A 1 119 ? 2.104 -10.109 3.927 1.00 84.12 119 TYR A CA 1
ATOM 927 C C . TYR A 1 119 ? 3.374 -10.953 3.719 1.00 84.12 119 TYR A C 1
ATOM 929 O O . TYR A 1 119 ? 4.485 -10.431 3.844 1.00 84.12 119 TYR A O 1
ATOM 937 N N . PRO A 1 120 ? 3.246 -12.263 3.440 1.00 84.62 120 PRO A N 1
ATOM 938 C CA . PRO A 1 120 ? 4.398 -13.147 3.338 1.00 84.62 120 PRO A CA 1
ATOM 939 C C . PRO A 1 120 ? 5.295 -12.741 2.167 1.00 84.62 120 PRO A C 1
ATOM 941 O O . PRO A 1 120 ? 4.852 -12.653 1.024 1.00 84.62 120 PRO A O 1
ATOM 944 N N . VAL A 1 121 ? 6.577 -12.541 2.466 1.00 85.69 121 VAL A N 1
ATOM 945 C CA . VAL A 1 121 ? 7.627 -12.336 1.468 1.00 85.69 121 VAL A CA 1
ATOM 946 C C . VAL A 1 121 ? 8.333 -13.674 1.257 1.00 85.69 121 VAL A C 1
ATOM 948 O O . VAL A 1 121 ? 8.915 -14.188 2.216 1.00 85.69 121 VAL A O 1
ATOM 951 N N . PRO A 1 122 ? 8.288 -14.253 0.046 1.00 89.25 122 PRO A N 1
ATOM 952 C CA . PRO A 1 122 ? 9.024 -15.472 -0.265 1.00 89.25 122 PRO A CA 1
ATOM 953 C C . PRO A 1 122 ? 10.516 -15.369 0.089 1.00 89.25 122 PRO A C 1
ATOM 955 O O . PRO A 1 122 ? 11.138 -14.329 -0.126 1.00 89.25 122 PRO A O 1
ATOM 958 N N . GLU A 1 123 ? 11.100 -16.442 0.630 1.00 89.12 123 GLU A N 1
ATOM 959 C CA . GLU A 1 123 ? 12.481 -16.434 1.143 1.00 89.12 123 GLU A CA 1
ATOM 960 C C . GLU A 1 123 ? 13.526 -16.134 0.066 1.00 89.12 123 GLU A C 1
ATOM 962 O O . GLU A 1 123 ? 14.568 -15.561 0.373 1.00 89.12 123 GLU A O 1
ATOM 967 N N . GLN A 1 124 ? 13.2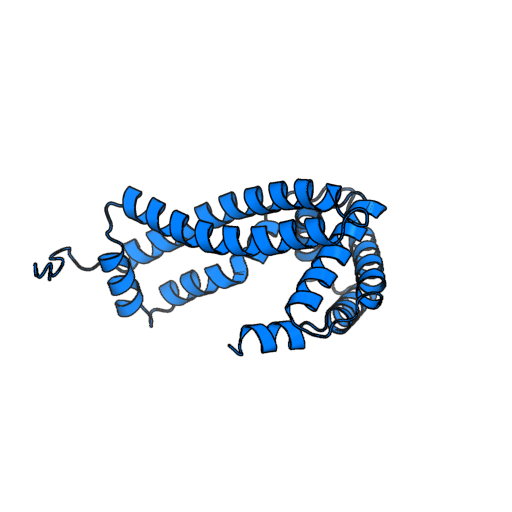28 -16.467 -1.194 1.00 90.19 124 GLN A N 1
ATOM 968 C CA . GLN A 1 124 ? 14.099 -16.162 -2.325 1.00 90.19 124 GLN A CA 1
ATOM 969 C C . GLN A 1 124 ? 14.212 -14.662 -2.634 1.00 90.19 124 GLN A C 1
ATOM 971 O O . GLN A 1 124 ? 15.084 -14.282 -3.409 1.00 90.19 124 GLN A O 1
ATOM 976 N N . TYR A 1 125 ? 13.335 -13.816 -2.080 1.00 93.31 125 TYR A N 1
ATOM 977 C CA . TYR A 1 125 ? 13.407 -12.370 -2.270 1.00 93.31 125 TYR A CA 1
ATOM 978 C C . TYR A 1 125 ? 14.245 -11.718 -1.169 1.00 93.31 125 TYR A C 1
ATOM 980 O O . TYR A 1 125 ? 13.893 -11.689 0.020 1.00 93.31 125 TYR A O 1
ATOM 988 N N . ASP A 1 126 ? 15.365 -11.163 -1.610 1.00 94.50 126 ASP A N 1
ATOM 989 C CA . ASP A 1 126 ? 16.379 -10.508 -0.800 1.00 94.50 126 ASP A CA 1
ATOM 990 C C . ASP A 1 126 ? 16.483 -9.005 -1.113 1.00 94.50 126 ASP A C 1
ATOM 992 O O . ASP A 1 126 ? 15.664 -8.422 -1.830 1.00 94.50 126 ASP A O 1
ATOM 996 N N . ILE A 1 127 ? 17.489 -8.347 -0.537 1.00 95.25 127 ILE A N 1
ATOM 997 C CA . ILE A 1 127 ? 17.716 -6.920 -0.766 1.00 95.25 127 ILE A CA 1
ATOM 998 C C . ILE A 1 127 ? 18.139 -6.620 -2.211 1.00 95.25 127 ILE A C 1
ATOM 1000 O O . ILE A 1 127 ? 17.796 -5.559 -2.723 1.00 95.25 127 ILE A O 1
ATOM 1004 N N . GLU A 1 128 ? 18.823 -7.538 -2.902 1.00 96.81 128 GLU A N 1
ATOM 1005 C CA . GLU A 1 128 ? 19.175 -7.361 -4.318 1.00 96.81 128 GLU A CA 1
ATOM 1006 C C . GLU A 1 128 ? 17.926 -7.368 -5.199 1.00 96.81 128 GLU A C 1
ATOM 1008 O O . GLU A 1 128 ? 17.786 -6.525 -6.085 1.00 96.81 128 GLU A O 1
ATOM 1013 N N . THR A 1 129 ? 16.968 -8.243 -4.884 1.00 96.25 129 THR A N 1
ATOM 1014 C CA . THR A 1 129 ? 15.643 -8.262 -5.517 1.00 96.25 129 THR A CA 1
ATOM 1015 C C . THR A 1 129 ? 14.937 -6.913 -5.349 1.00 96.25 129 THR A C 1
ATOM 1017 O O . THR A 1 129 ? 14.386 -6.363 -6.305 1.00 96.25 129 THR A O 1
ATOM 1020 N N . LEU A 1 130 ? 14.982 -6.341 -4.142 1.00 95.50 130 LEU A N 1
ATOM 1021 C CA . LEU A 1 130 ? 14.386 -5.035 -3.862 1.00 95.50 130 LEU A CA 1
ATOM 1022 C C . LEU A 1 130 ? 15.080 -3.903 -4.633 1.00 95.50 130 LEU A C 1
ATOM 1024 O O . LEU A 1 130 ? 14.404 -3.051 -5.213 1.00 95.50 130 LEU A O 1
ATOM 1028 N N . LYS A 1 131 ? 16.419 -3.898 -4.661 1.00 97.44 131 LYS A N 1
ATOM 1029 C CA . LYS A 1 131 ? 17.206 -2.907 -5.408 1.00 97.44 131 LYS A CA 1
ATOM 1030 C C . LYS A 1 131 ? 16.909 -2.973 -6.903 1.00 97.44 131 LYS A C 1
ATOM 1032 O O . LYS A 1 131 ? 16.697 -1.930 -7.516 1.00 97.44 131 LYS A O 1
ATOM 1037 N N . GLU A 1 132 ? 16.822 -4.171 -7.476 1.00 97.50 132 GLU A N 1
ATOM 1038 C CA . GLU A 1 132 ? 16.486 -4.332 -8.892 1.00 97.50 132 GLU A CA 1
ATOM 1039 C C . GLU A 1 132 ? 15.078 -3.819 -9.205 1.00 97.50 132 GLU A C 1
ATOM 1041 O O . GLU A 1 132 ? 14.906 -3.026 -10.132 1.00 97.50 132 GLU A O 1
ATOM 1046 N N . GLY A 1 133 ? 14.086 -4.157 -8.376 1.00 96.94 133 GLY A N 1
ATOM 1047 C CA . GLY A 1 133 ? 12.738 -3.614 -8.538 1.00 96.94 133 GLY A CA 1
ATOM 1048 C C . GLY A 1 133 ? 12.695 -2.084 -8.444 1.00 96.94 133 GLY A C 1
ATOM 1049 O O . GLY A 1 133 ? 12.021 -1.444 -9.249 1.00 96.94 133 GLY A O 1
ATOM 1050 N N . LEU A 1 134 ? 13.473 -1.466 -7.546 1.00 96.25 134 LEU A N 1
ATOM 1051 C CA . LEU A 1 134 ? 13.580 -0.002 -7.476 1.00 96.25 134 LEU A CA 1
ATOM 1052 C C . LEU A 1 134 ? 14.208 0.601 -8.738 1.00 96.25 134 LEU A C 1
ATOM 1054 O O . LEU A 1 134 ? 13.700 1.604 -9.241 1.00 96.25 134 LEU A O 1
ATOM 1058 N N . ARG A 1 135 ? 15.264 -0.011 -9.293 1.00 97.06 135 ARG A N 1
ATOM 1059 C CA . ARG A 1 135 ? 15.857 0.437 -10.569 1.00 97.06 135 ARG A CA 1
ATOM 1060 C C . ARG A 1 135 ? 14.833 0.385 -11.705 1.00 97.06 135 ARG A C 1
ATOM 1062 O O . ARG A 1 135 ? 14.735 1.339 -12.481 1.00 97.06 135 ARG A O 1
ATOM 1069 N N . LEU A 1 136 ? 14.041 -0.690 -11.781 1.00 96.25 136 LEU A N 1
ATOM 1070 C CA . LEU A 1 136 ? 12.945 -0.807 -12.748 1.00 96.25 136 LEU A CA 1
ATOM 1071 C C . LEU A 1 136 ? 11.908 0.301 -12.551 1.00 96.25 136 LEU A C 1
ATOM 1073 O O . LEU A 1 136 ? 11.532 0.956 -13.526 1.00 96.25 136 LEU A O 1
ATOM 1077 N N . GLN A 1 137 ? 11.493 0.550 -11.304 1.00 95.50 137 GLN A N 1
ATOM 1078 C CA . GLN A 1 137 ? 10.515 1.591 -11.001 1.00 95.50 137 GLN A CA 1
ATOM 1079 C C . GLN A 1 137 ? 11.013 2.984 -11.392 1.00 95.50 137 GLN A C 1
ATOM 1081 O O . GLN A 1 137 ? 10.276 3.731 -12.029 1.00 95.50 137 GLN A O 1
ATOM 1086 N N . ILE A 1 138 ? 12.260 3.330 -11.055 1.00 94.50 138 ILE A N 1
ATOM 1087 C CA . ILE A 1 138 ? 12.875 4.624 -11.397 1.00 94.50 138 ILE A CA 1
ATOM 1088 C C . ILE A 1 138 ? 12.910 4.822 -12.917 1.00 94.50 138 ILE A C 1
ATOM 1090 O O . ILE A 1 138 ? 12.543 5.888 -13.425 1.00 94.50 138 ILE A O 1
ATOM 1094 N N . ARG A 1 139 ? 13.325 3.785 -13.654 1.00 93.94 139 ARG A N 1
ATOM 1095 C CA . ARG A 1 139 ? 13.374 3.813 -15.119 1.00 93.94 139 ARG A CA 1
ATOM 1096 C C . ARG A 1 139 ? 11.988 4.009 -15.728 1.00 93.94 139 ARG A C 1
ATOM 1098 O O . ARG A 1 139 ? 11.843 4.846 -16.614 1.00 93.94 139 ARG A O 1
ATOM 1105 N N . GLU A 1 140 ? 10.989 3.264 -15.256 1.00 92.94 140 GLU A N 1
ATOM 1106 C CA . GLU A 1 140 ? 9.613 3.379 -15.752 1.00 92.94 140 GLU A CA 1
ATOM 1107 C C . GLU A 1 140 ? 9.036 4.763 -15.419 1.00 92.94 140 GLU A C 1
ATOM 1109 O O . GLU A 1 140 ? 8.545 5.436 -16.320 1.00 92.94 140 GLU A O 1
ATOM 1114 N N . LEU A 1 141 ? 9.191 5.250 -14.179 1.00 90.88 141 LEU A N 1
ATOM 1115 C CA . LEU A 1 141 ? 8.745 6.585 -13.744 1.00 90.88 141 LEU A CA 1
ATOM 1116 C C . LEU A 1 141 ? 9.298 7.711 -14.622 1.00 90.88 141 LEU A C 1
ATOM 1118 O O . LEU A 1 141 ? 8.565 8.634 -14.975 1.00 90.88 141 LEU A O 1
ATOM 1122 N N . SER A 1 142 ? 10.572 7.618 -15.008 1.00 86.94 142 SER A N 1
ATOM 1123 C CA . SER A 1 142 ? 11.241 8.623 -15.846 1.00 86.94 142 SER A CA 1
ATOM 1124 C C . SER A 1 142 ? 10.612 8.763 -17.240 1.00 86.94 142 SER A C 1
ATOM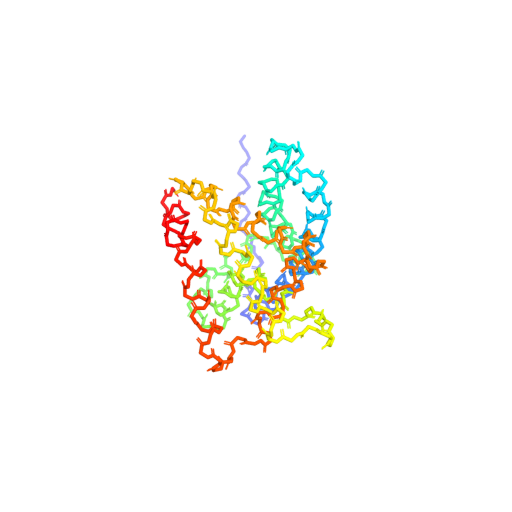 1126 O O . SER A 1 142 ? 10.791 9.788 -17.895 1.00 86.94 142 SER A O 1
ATOM 1128 N N . GLY A 1 143 ? 9.862 7.752 -17.692 1.00 85.56 143 GLY A N 1
ATOM 1129 C CA . GLY A 1 143 ? 9.125 7.771 -18.955 1.00 85.56 143 GLY A CA 1
ATOM 1130 C C . GLY A 1 143 ? 7.776 8.498 -18.901 1.00 85.56 143 GLY A C 1
ATOM 1131 O O . GLY A 1 143 ? 7.196 8.751 -19.958 1.00 85.56 143 GLY A O 1
ATOM 1132 N N . TYR A 1 144 ? 7.266 8.857 -17.714 1.00 84.62 144 TYR A N 1
ATOM 1133 C CA . TYR A 1 144 ? 5.950 9.490 -17.574 1.00 84.62 144 TYR A CA 1
ATOM 1134 C C . TYR A 1 144 ? 6.055 11.013 -17.420 1.00 84.62 144 TYR A C 1
ATOM 1136 O O . TYR A 1 144 ? 6.753 11.515 -16.533 1.00 84.62 144 TYR A O 1
ATOM 1144 N N . PRO A 1 145 ? 5.296 11.794 -18.211 1.00 81.44 145 PRO A N 1
ATOM 1145 C CA . PRO A 1 145 ? 5.167 13.225 -17.981 1.00 81.44 145 PRO A CA 1
ATOM 1146 C C . PRO A 1 145 ? 4.285 13.479 -16.749 1.00 81.44 145 PRO A C 1
ATOM 1148 O O . PRO A 1 145 ? 3.061 13.532 -16.837 1.00 81.44 145 PRO A O 1
ATOM 1151 N N . ILE A 1 146 ? 4.911 13.656 -15.582 1.00 81.31 146 ILE A N 1
ATOM 1152 C CA . ILE A 1 146 ? 4.211 14.022 -14.342 1.00 81.31 146 ILE A CA 1
ATOM 1153 C C . ILE A 1 146 ? 3.989 15.539 -14.324 1.00 81.31 146 ILE A C 1
ATOM 1155 O O . ILE A 1 146 ? 4.896 16.305 -13.968 1.00 81.31 146 ILE A O 1
ATOM 1159 N N . ASN A 1 147 ? 2.788 15.944 -14.739 1.00 82.19 147 ASN A N 1
ATOM 1160 C CA . ASN A 1 147 ? 2.300 17.325 -14.799 1.00 82.19 147 ASN A CA 1
ATOM 1161 C C . ASN A 1 147 ? 1.220 17.640 -13.744 1.00 82.19 147 ASN A C 1
ATOM 1163 O O . ASN A 1 147 ? 1.005 18.810 -13.437 1.00 82.19 147 ASN A O 1
ATOM 1167 N N . ASP A 1 148 ? 0.571 16.621 -13.175 1.00 81.62 148 ASP A N 1
ATOM 1168 C CA . ASP A 1 148 ? -0.445 16.753 -12.128 1.00 81.62 148 ASP A CA 1
ATOM 1169 C C . ASP A 1 148 ? -0.432 15.546 -11.154 1.00 81.62 148 ASP A C 1
ATOM 1171 O O . ASP A 1 148 ? 0.232 14.535 -11.421 1.00 81.62 148 ASP A O 1
ATOM 1175 N N . PRO A 1 149 ? -1.139 15.618 -10.007 1.00 80.44 149 PRO A N 1
ATOM 1176 C CA . PRO A 1 149 ? -1.171 14.529 -9.025 1.00 80.44 149 PRO A CA 1
ATOM 1177 C C . PRO A 1 149 ? -1.703 13.198 -9.571 1.00 80.44 149 PRO A C 1
ATOM 1179 O O . PRO A 1 149 ? -1.205 12.141 -9.196 1.00 80.44 149 PRO A O 1
ATOM 1182 N N . SER A 1 150 ? -2.687 13.232 -10.472 1.00 84.38 150 SER A N 1
ATOM 1183 C CA . SER A 1 150 ? -3.267 12.029 -11.084 1.00 84.38 150 SER A CA 1
ATOM 1184 C C . SER A 1 150 ? -2.250 11.351 -12.001 1.00 84.38 150 SER A C 1
ATOM 1186 O O . SER A 1 150 ? -2.143 10.126 -12.002 1.00 84.38 150 SER A O 1
ATOM 1188 N N . ALA A 1 151 ? -1.468 12.142 -12.743 1.00 85.19 151 ALA A N 1
ATOM 1189 C CA . ALA A 1 151 ? -0.359 11.639 -13.549 1.00 85.19 151 ALA A CA 1
ATOM 1190 C C . ALA A 1 151 ? 0.745 11.008 -12.681 1.00 85.19 151 ALA A C 1
ATOM 1192 O O . ALA A 1 151 ? 1.270 9.959 -13.046 1.00 85.19 151 ALA A O 1
ATOM 1193 N N . SER A 1 152 ? 1.052 11.587 -11.512 1.00 86.38 152 SER A N 1
ATOM 1194 C CA . SER A 1 152 ? 1.997 10.984 -10.556 1.00 86.38 152 SER A CA 1
ATOM 1195 C C . SER A 1 152 ? 1.492 9.636 -10.026 1.00 86.38 152 SER A C 1
ATOM 1197 O O . SER A 1 152 ? 2.244 8.665 -10.030 1.00 86.38 152 SER A O 1
ATOM 1199 N N . VAL A 1 153 ? 0.212 9.542 -9.637 1.00 87.56 153 VAL A N 1
ATOM 1200 C CA . VAL A 1 153 ? -0.395 8.278 -9.173 1.00 87.56 153 VAL A CA 1
ATOM 1201 C C . VAL A 1 153 ? -0.333 7.205 -10.261 1.00 87.56 153 VAL A C 1
ATOM 1203 O O . VAL A 1 153 ? 0.097 6.085 -9.993 1.00 87.56 153 VAL A O 1
ATOM 1206 N N . LEU A 1 154 ? -0.704 7.546 -11.500 1.00 89.75 154 LEU A N 1
ATOM 1207 C CA . LEU A 1 154 ? -0.621 6.616 -12.628 1.00 89.75 154 LEU A CA 1
ATOM 1208 C C . LEU A 1 154 ? 0.811 6.139 -12.878 1.00 89.75 154 LEU A C 1
ATOM 1210 O O . LEU A 1 154 ? 1.014 4.944 -13.077 1.00 89.75 154 LEU A O 1
ATOM 1214 N N . ALA A 1 155 ? 1.787 7.049 -12.848 1.00 91.19 155 ALA A N 1
ATOM 1215 C CA . ALA A 1 155 ? 3.192 6.719 -13.064 1.00 91.19 155 ALA A CA 1
ATOM 1216 C C . ALA A 1 155 ? 3.729 5.774 -11.975 1.00 91.19 155 ALA A C 1
ATOM 1218 O O . ALA A 1 155 ? 4.411 4.803 -12.290 1.00 91.19 155 ALA A O 1
ATOM 1219 N N . GLN A 1 156 ? 3.385 6.013 -10.705 1.00 91.44 156 GLN A N 1
ATOM 1220 C CA . GLN A 1 156 ? 3.785 5.154 -9.581 1.00 91.44 156 GLN A CA 1
ATOM 1221 C C . GLN A 1 156 ? 3.158 3.755 -9.655 1.00 91.44 156 GLN A C 1
ATOM 1223 O O . GLN A 1 156 ? 3.815 2.755 -9.363 1.00 91.44 156 GLN A O 1
ATOM 1228 N N . ILE A 1 157 ? 1.894 3.660 -10.072 1.00 92.94 157 ILE A N 1
ATOM 1229 C CA . ILE A 1 157 ? 1.241 2.357 -10.241 1.00 92.94 157 ILE A CA 1
ATOM 1230 C C . ILE A 1 157 ? 1.825 1.626 -11.454 1.00 92.94 157 ILE A C 1
ATOM 1232 O O . ILE A 1 157 ? 2.175 0.456 -11.344 1.00 92.94 157 ILE A O 1
ATOM 1236 N N . ALA A 1 158 ? 2.028 2.321 -12.576 1.00 93.56 158 ALA A N 1
ATOM 1237 C CA . ALA A 1 158 ? 2.652 1.748 -13.768 1.00 93.56 158 ALA A CA 1
ATOM 1238 C C . ALA A 1 158 ? 4.082 1.255 -13.517 1.00 93.56 158 ALA A C 1
ATOM 1240 O O . ALA A 1 158 ? 4.459 0.200 -14.018 1.00 93.56 158 ALA A O 1
ATOM 1241 N N . SER A 1 159 ? 4.863 1.980 -12.713 1.00 94.81 159 SER A N 1
ATOM 1242 C CA . SER A 1 159 ? 6.207 1.551 -12.329 1.00 94.81 159 SER A CA 1
ATOM 1243 C C . SER A 1 159 ? 6.192 0.266 -11.508 1.00 94.81 159 SER A C 1
ATOM 1245 O O . SER A 1 159 ? 7.047 -0.598 -11.694 1.00 94.81 159 SER A O 1
ATOM 1247 N N . THR A 1 160 ? 5.182 0.091 -10.660 1.00 94.38 160 THR A N 1
ATOM 1248 C CA . THR A 1 160 ? 4.990 -1.141 -9.894 1.00 94.38 160 THR A CA 1
ATOM 1249 C C . THR A 1 160 ? 4.492 -2.297 -10.762 1.00 94.38 160 THR A C 1
ATOM 1251 O O . THR A 1 160 ? 4.972 -3.421 -10.626 1.00 94.38 160 THR A O 1
ATOM 1254 N N . ASP A 1 161 ? 3.592 -2.031 -11.705 1.00 96.19 161 ASP A N 1
ATOM 1255 C CA . ASP A 1 161 ? 3.106 -3.049 -12.639 1.00 96.19 161 ASP A CA 1
ATOM 1256 C C . ASP A 1 161 ? 4.212 -3.503 -13.616 1.00 96.19 161 ASP A C 1
ATOM 1258 O O . ASP A 1 161 ? 4.241 -4.667 -14.024 1.00 96.19 161 ASP A O 1
ATOM 1262 N N . GLU A 1 162 ? 5.191 -2.642 -13.925 1.00 96.12 162 GLU A N 1
ATOM 1263 C CA . GLU A 1 162 ? 6.393 -3.042 -14.668 1.00 96.12 162 GLU A CA 1
ATOM 1264 C C . GLU A 1 162 ? 7.288 -3.995 -13.859 1.00 96.12 162 GLU A C 1
ATOM 1266 O O . GLU A 1 162 ? 7.812 -4.959 -14.422 1.00 96.12 162 GLU A O 1
ATOM 1271 N N . VAL A 1 163 ? 7.425 -3.793 -12.541 1.00 96.75 163 VAL A N 1
ATOM 1272 C CA . VAL A 1 163 ? 8.114 -4.758 -11.660 1.00 96.75 163 VAL A CA 1
ATOM 1273 C C . VAL A 1 163 ? 7.410 -6.110 -11.705 1.00 96.75 163 VAL A C 1
ATOM 1275 O O . VAL A 1 163 ? 8.070 -7.133 -11.892 1.00 96.75 163 VAL A O 1
ATOM 1278 N N . TYR A 1 164 ? 6.078 -6.133 -11.629 1.00 96.00 164 TYR A N 1
ATOM 1279 C CA . TYR A 1 164 ? 5.324 -7.379 -11.771 1.00 96.00 164 TYR A CA 1
ATOM 1280 C C . TYR A 1 164 ? 5.584 -8.047 -13.123 1.00 96.00 164 TYR A C 1
ATOM 1282 O O . TYR A 1 164 ? 5.867 -9.241 -13.185 1.00 96.00 164 TYR A O 1
ATOM 1290 N N . LYS A 1 165 ? 5.545 -7.282 -14.216 1.00 95.38 165 LYS A N 1
ATOM 1291 C CA . LYS A 1 165 ? 5.744 -7.819 -15.566 1.00 95.38 165 LYS A CA 1
ATOM 1292 C C . LYS A 1 165 ? 7.134 -8.428 -15.773 1.00 95.38 165 LYS A C 1
ATOM 1294 O O . LYS A 1 165 ? 7.248 -9.437 -16.466 1.00 95.38 165 LYS A O 1
ATOM 1299 N N . GLN A 1 166 ? 8.173 -7.810 -15.214 1.00 96.12 166 GLN A N 1
ATOM 1300 C CA . GLN A 1 166 ? 9.567 -8.221 -15.418 1.00 96.12 166 GLN A CA 1
ATOM 1301 C C . GLN A 1 166 ? 10.038 -9.260 -14.390 1.00 96.12 166 GLN A C 1
ATOM 1303 O O . GLN A 1 166 ? 10.853 -10.118 -14.717 1.00 96.12 166 GLN A O 1
ATOM 1308 N N . MET A 1 167 ? 9.543 -9.183 -13.151 1.00 95.62 167 MET A N 1
ATOM 1309 C CA . MET A 1 167 ? 10.045 -9.972 -12.016 1.00 95.62 167 MET A CA 1
ATOM 1310 C C . MET A 1 167 ? 9.002 -10.921 -11.414 1.00 95.62 167 MET A C 1
ATOM 1312 O O . MET A 1 167 ? 9.347 -11.755 -10.579 1.00 95.62 167 MET A O 1
ATOM 1316 N N . GLY A 1 168 ? 7.728 -10.800 -11.795 1.00 93.50 168 GLY A N 1
ATOM 1317 C CA . GLY A 1 168 ? 6.628 -11.569 -11.204 1.00 93.50 168 GLY A CA 1
ATOM 1318 C C . GLY A 1 168 ? 6.278 -11.157 -9.771 1.00 93.50 168 GLY A C 1
ATOM 1319 O O . GLY A 1 168 ? 5.637 -11.930 -9.065 1.00 93.50 168 GLY A O 1
ATOM 1320 N N . ILE A 1 169 ? 6.709 -9.971 -9.324 1.00 93.75 169 ILE A N 1
ATOM 1321 C CA . ILE A 1 169 ? 6.501 -9.476 -7.955 1.00 93.75 169 ILE A CA 1
ATOM 1322 C C . ILE A 1 169 ? 5.420 -8.394 -7.969 1.00 93.75 169 ILE A C 1
ATOM 1324 O O . ILE A 1 169 ? 5.614 -7.333 -8.556 1.00 93.75 169 ILE A O 1
ATOM 1328 N N . ASP A 1 170 ? 4.277 -8.662 -7.336 1.00 92.31 170 ASP A N 1
ATOM 1329 C CA . ASP A 1 170 ? 3.172 -7.699 -7.262 1.00 92.31 170 ASP A CA 1
ATOM 1330 C C . ASP A 1 170 ? 3.434 -6.558 -6.261 1.00 92.31 170 ASP A C 1
ATOM 1332 O O . ASP A 1 170 ? 4.323 -6.639 -5.413 1.00 92.31 170 ASP A O 1
ATOM 1336 N N . GLU A 1 171 ? 2.623 -5.496 -6.344 1.00 92.31 171 GLU A N 1
ATOM 1337 C CA . GLU A 1 171 ? 2.712 -4.300 -5.491 1.00 92.31 171 GLU A CA 1
ATOM 1338 C C . GLU A 1 171 ? 2.731 -4.618 -3.988 1.00 92.31 171 GLU A C 1
ATOM 1340 O O . GLU A 1 171 ? 3.463 -3.978 -3.230 1.00 92.31 171 GLU A O 1
ATOM 1345 N N . ILE A 1 172 ? 1.936 -5.595 -3.542 1.00 92.69 172 ILE A N 1
ATOM 1346 C CA . ILE A 1 172 ? 1.800 -5.927 -2.120 1.00 92.69 172 ILE A CA 1
ATOM 1347 C C . ILE A 1 172 ? 3.059 -6.656 -1.656 1.00 92.69 172 ILE A C 1
ATOM 1349 O O . ILE A 1 172 ? 3.659 -6.280 -0.647 1.00 92.69 172 ILE A O 1
ATOM 1353 N N . THR A 1 173 ? 3.502 -7.658 -2.415 1.00 92.75 173 THR A N 1
ATOM 1354 C CA . THR A 1 173 ? 4.731 -8.409 -2.134 1.00 92.75 173 THR A CA 1
ATOM 1355 C C . THR A 1 173 ? 5.953 -7.490 -2.164 1.00 92.75 173 THR A C 1
ATOM 1357 O O . THR A 1 173 ? 6.781 -7.535 -1.253 1.00 92.75 173 THR A O 1
ATOM 1360 N N . PHE A 1 174 ? 6.034 -6.597 -3.155 1.00 93.44 174 PHE A N 1
ATOM 1361 C CA . PHE A 1 174 ? 7.114 -5.618 -3.277 1.00 93.44 174 PHE A CA 1
ATOM 1362 C C . PHE A 1 174 ? 7.120 -4.619 -2.112 1.00 93.44 174 PHE A C 1
ATOM 1364 O O . PHE A 1 174 ? 8.165 -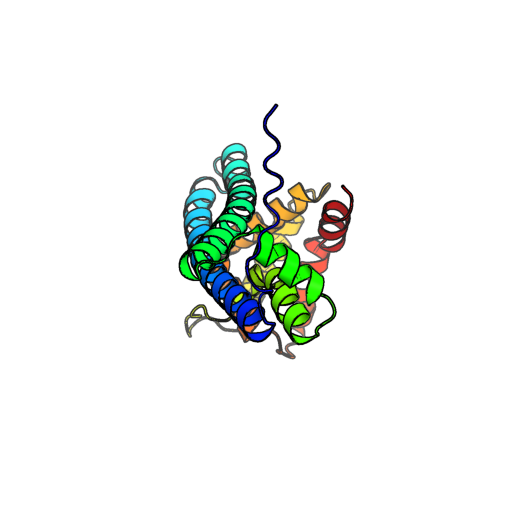4.379 -1.508 1.00 93.44 174 PHE A O 1
ATOM 1371 N N . GLY A 1 175 ? 5.951 -4.096 -1.724 1.00 92.38 175 GLY A N 1
ATOM 1372 C CA . GLY A 1 175 ? 5.820 -3.226 -0.553 1.00 92.38 175 GLY A CA 1
ATOM 1373 C C . GLY A 1 175 ? 6.224 -3.920 0.752 1.00 92.38 175 GLY A C 1
ATOM 1374 O O . GLY A 1 175 ? 6.870 -3.321 1.607 1.00 92.38 175 GLY A O 1
ATOM 1375 N N . SER A 1 176 ? 5.914 -5.207 0.885 1.00 92.62 176 SER A N 1
ATOM 1376 C CA . SER A 1 176 ? 6.272 -6.012 2.063 1.00 92.62 176 SER A CA 1
ATOM 1377 C C . SER A 1 176 ? 7.777 -6.272 2.132 1.00 92.62 176 SER A C 1
ATOM 1379 O O . SER A 1 176 ? 8.388 -6.181 3.198 1.00 92.62 176 SER A O 1
ATOM 1381 N N . LEU A 1 177 ? 8.403 -6.518 0.977 1.00 92.56 177 LEU A N 1
ATOM 1382 C CA . LEU A 1 177 ? 9.855 -6.615 0.847 1.00 92.56 177 LEU A CA 1
ATOM 1383 C C . LEU A 1 177 ? 10.538 -5.286 1.212 1.00 92.56 177 LEU A C 1
ATOM 1385 O O . LEU A 1 177 ? 11.540 -5.288 1.928 1.00 92.56 177 LEU A O 1
ATOM 1389 N N . ALA A 1 178 ? 9.972 -4.151 0.791 1.00 92.00 178 ALA A N 1
ATOM 1390 C CA . ALA A 1 178 ? 10.476 -2.827 1.152 1.00 92.00 178 ALA A CA 1
ATOM 1391 C C . ALA A 1 178 ? 10.426 -2.570 2.668 1.00 92.00 178 ALA A C 1
ATOM 1393 O O . ALA A 1 178 ? 11.389 -2.041 3.224 1.00 92.00 178 ALA A O 1
ATOM 1394 N N . LEU A 1 179 ? 9.352 -2.996 3.346 1.00 90.69 179 LEU A N 1
ATOM 1395 C CA . LEU A 1 179 ? 9.233 -2.908 4.808 1.00 90.69 179 LEU A CA 1
ATOM 1396 C C . LEU A 1 179 ? 10.233 -3.823 5.529 1.00 90.69 179 LEU A C 1
ATOM 1398 O O . LEU A 1 179 ? 10.893 -3.386 6.471 1.00 90.69 179 LEU A O 1
ATOM 1402 N N . LYS A 1 180 ? 10.421 -5.063 5.050 1.00 91.50 180 LYS A N 1
ATOM 1403 C CA . LYS A 1 180 ? 11.411 -6.015 5.596 1.00 91.50 180 LYS A CA 1
ATOM 1404 C C . LYS A 1 180 ? 12.821 -5.411 5.659 1.00 91.50 180 LYS A C 1
ATOM 1406 O O . LYS A 1 180 ? 13.549 -5.663 6.617 1.00 91.50 180 LYS A O 1
ATOM 1411 N N . TYR A 1 181 ? 13.193 -4.604 4.664 1.00 91.94 181 TYR A N 1
ATOM 1412 C CA . TYR A 1 181 ? 14.508 -3.963 4.562 1.00 91.94 181 TYR A CA 1
ATOM 1413 C C . TYR A 1 181 ? 14.503 -2.462 4.889 1.00 91.94 181 TYR A C 1
ATOM 1415 O O . TYR A 1 181 ? 15.506 -1.791 4.651 1.00 91.94 181 TYR A O 1
ATOM 1423 N N . GLU A 1 182 ? 13.432 -1.915 5.476 1.00 89.56 182 GLU A N 1
ATOM 1424 C CA . GLU A 1 182 ? 13.283 -0.468 5.702 1.00 89.56 182 GLU A CA 1
ATOM 1425 C C . GLU A 1 182 ? 14.456 0.139 6.489 1.00 89.56 182 GLU A C 1
ATOM 1427 O O . GLU A 1 182 ? 14.916 1.239 6.174 1.00 89.56 182 GLU A O 1
ATOM 1432 N N . LYS A 1 183 ? 14.957 -0.609 7.482 1.00 90.25 183 LYS A N 1
ATOM 1433 C CA . LYS A 1 183 ? 16.061 -0.226 8.378 1.00 90.25 183 LYS A CA 1
ATOM 1434 C C . LYS A 1 183 ? 17.444 -0.637 7.861 1.00 90.25 183 LYS A C 1
ATOM 1436 O O . LYS A 1 183 ? 18.409 -0.605 8.622 1.00 90.25 183 LYS A O 1
ATOM 1441 N N . SER A 1 184 ? 17.546 -1.070 6.605 1.00 92.31 184 SER A N 1
ATOM 1442 C CA . SER A 1 184 ? 18.830 -1.424 6.003 1.00 92.31 184 SER A CA 1
ATOM 1443 C C . SER A 1 184 ? 19.754 -0.206 5.926 1.00 92.31 184 SER A C 1
ATOM 1445 O O . SER A 1 184 ? 19.324 0.892 5.576 1.00 92.31 184 SER A O 1
ATOM 1447 N N . ALA A 1 185 ? 21.035 -0.422 6.227 1.00 92.88 185 ALA A N 1
ATOM 1448 C CA . ALA A 1 185 ? 22.101 0.566 6.066 1.00 92.88 185 ALA A CA 1
ATOM 1449 C C . ALA A 1 185 ? 22.861 0.407 4.733 1.00 92.88 185 ALA A C 1
ATOM 1451 O O . ALA A 1 185 ? 23.917 1.012 4.561 1.00 92.88 185 ALA A O 1
ATOM 1452 N N . ASP A 1 186 ? 22.356 -0.423 3.812 1.00 95.94 186 ASP A N 1
ATOM 1453 C CA . ASP A 1 186 ? 22.945 -0.621 2.484 1.00 95.94 186 ASP A CA 1
ATOM 1454 C C . ASP A 1 186 ? 22.991 0.716 1.708 1.00 95.94 186 ASP A C 1
ATOM 1456 O O . ASP A 1 186 ? 21.935 1.302 1.445 1.00 95.94 186 ASP A O 1
ATOM 1460 N N . PRO A 1 187 ? 24.187 1.232 1.354 1.00 95.50 187 PRO A N 1
ATOM 1461 C CA . PRO A 1 187 ? 24.313 2.562 0.755 1.00 95.50 187 PRO A CA 1
ATOM 1462 C C . PRO A 1 187 ? 23.619 2.696 -0.601 1.00 95.50 187 PRO A C 1
ATOM 1464 O O . PRO A 1 187 ? 23.057 3.747 -0.905 1.00 95.50 187 PRO A O 1
ATOM 1467 N N . GLU A 1 188 ? 23.641 1.639 -1.413 1.00 95.88 188 GLU A N 1
ATOM 1468 C CA . GLU A 1 188 ? 23.014 1.648 -2.732 1.00 95.88 188 GLU A CA 1
ATOM 1469 C C . GLU A 1 188 ? 21.491 1.688 -2.609 1.00 95.88 188 GLU A C 1
ATOM 1471 O O . GLU A 1 188 ? 20.830 2.482 -3.272 1.00 95.88 188 GLU A O 1
ATOM 1476 N N . PHE A 1 189 ? 20.924 0.878 -1.718 1.00 95.06 189 PHE A N 1
ATOM 1477 C CA . PHE A 1 189 ? 19.496 0.887 -1.435 1.00 95.06 189 PHE A CA 1
ATOM 1478 C C . PHE A 1 189 ? 19.025 2.256 -0.929 1.00 95.06 189 PHE A C 1
ATOM 1480 O O . PHE A 1 189 ? 17.982 2.750 -1.361 1.00 95.06 189 PHE A O 1
ATOM 1487 N N . LEU A 1 190 ? 19.801 2.902 -0.052 1.00 94.25 190 LEU A N 1
ATOM 1488 C CA . LEU A 1 190 ? 19.496 4.253 0.421 1.00 94.25 190 LEU A CA 1
ATOM 1489 C C . LEU A 1 190 ? 19.501 5.277 -0.723 1.00 94.25 190 LEU A C 1
ATOM 1491 O O . LEU A 1 190 ? 18.593 6.110 -0.776 1.00 94.25 190 LEU A O 1
ATOM 1495 N N . GLN A 1 191 ? 20.459 5.188 -1.651 1.00 95.94 191 GLN A N 1
ATOM 1496 C CA . GLN A 1 191 ? 20.493 6.039 -2.844 1.00 95.94 191 GLN A CA 1
ATOM 1497 C C . GLN A 1 191 ? 19.279 5.782 -3.747 1.00 95.94 191 GLN A C 1
ATOM 1499 O O . GLN A 1 191 ? 18.577 6.720 -4.113 1.00 95.94 191 GLN A O 1
ATOM 1504 N N . LEU A 1 192 ? 18.955 4.516 -4.024 1.00 95.00 192 LEU A N 1
ATOM 1505 C CA . LEU A 1 192 ? 17.800 4.150 -4.849 1.00 95.00 192 LEU A CA 1
ATOM 1506 C C . LEU A 1 192 ? 16.476 4.652 -4.255 1.00 95.00 192 LEU A C 1
ATOM 1508 O O . LEU A 1 192 ? 15.602 5.094 -4.997 1.00 95.00 192 LEU A O 1
ATOM 1512 N N . LYS A 1 193 ? 16.318 4.653 -2.923 1.00 91.56 193 LYS A N 1
ATOM 1513 C CA . LYS A 1 193 ? 15.147 5.266 -2.267 1.00 91.56 193 LYS A CA 1
ATOM 1514 C C . LYS A 1 193 ? 15.067 6.772 -2.525 1.00 91.56 193 LYS A C 1
ATOM 1516 O O . LYS A 1 193 ? 13.972 7.295 -2.734 1.00 91.56 193 LYS A O 1
ATOM 1521 N N . GLN A 1 194 ? 16.197 7.478 -2.484 1.00 91.06 194 GLN A N 1
ATOM 1522 C CA . GLN A 1 194 ? 16.245 8.916 -2.767 1.00 91.06 194 GLN A CA 1
ATOM 1523 C C . GLN A 1 194 ? 15.904 9.199 -4.233 1.00 91.06 194 GLN A C 1
ATOM 1525 O O . GLN A 1 194 ? 15.033 10.028 -4.504 1.00 91.06 194 GLN A O 1
ATOM 1530 N N . ASP A 1 195 ? 16.506 8.448 -5.154 1.00 91.88 195 ASP A N 1
ATOM 1531 C CA . ASP A 1 195 ? 16.273 8.573 -6.595 1.00 91.88 195 ASP A CA 1
ATOM 1532 C C . ASP A 1 195 ? 14.810 8.279 -6.952 1.00 91.88 195 ASP A C 1
ATOM 1534 O O . ASP A 1 195 ? 14.190 9.010 -7.727 1.00 91.88 195 ASP A O 1
ATOM 1538 N N . TRP A 1 196 ? 14.220 7.249 -6.337 1.00 90.81 196 TRP A N 1
ATOM 1539 C CA . TRP A 1 196 ? 12.806 6.919 -6.510 1.00 90.81 196 TRP A CA 1
ATOM 1540 C C . TRP A 1 196 ? 11.891 8.048 -6.034 1.00 90.81 196 TRP A C 1
ATOM 1542 O O . TRP A 1 196 ? 10.994 8.458 -6.772 1.00 90.81 196 TRP A O 1
ATOM 1552 N N . ASN A 1 197 ? 12.140 8.606 -4.844 1.00 85.69 197 ASN A N 1
ATOM 1553 C CA . ASN A 1 197 ? 11.353 9.728 -4.321 1.00 85.69 197 ASN A CA 1
ATOM 1554 C C . ASN A 1 197 ? 11.426 10.952 -5.249 1.00 85.69 197 ASN A C 1
ATOM 1556 O O . ASN A 1 197 ? 10.414 11.622 -5.482 1.00 85.69 197 ASN A O 1
ATOM 1560 N N . GLN A 1 198 ? 12.610 11.220 -5.810 1.00 85.44 198 GLN A N 1
ATOM 1561 C CA . GLN A 1 198 ? 12.820 12.302 -6.767 1.00 85.44 198 GLN A CA 1
ATOM 1562 C C . GLN A 1 198 ? 12.077 12.046 -8.087 1.00 85.44 198 GLN A C 1
ATOM 1564 O O . GLN A 1 198 ? 11.392 12.942 -8.588 1.00 85.44 198 GLN A O 1
ATOM 1569 N N . ALA A 1 199 ? 12.158 10.827 -8.628 1.00 84.56 199 ALA A N 1
ATOM 1570 C CA . ALA A 1 199 ? 11.487 10.438 -9.869 1.00 84.56 199 ALA A CA 1
ATOM 1571 C C . ALA A 1 199 ? 9.955 10.450 -9.734 1.00 84.56 199 ALA A C 1
ATOM 1573 O O . ALA A 1 199 ? 9.254 10.927 -10.627 1.00 84.56 199 ALA A O 1
ATOM 1574 N N . ALA A 1 200 ? 9.429 9.992 -8.596 1.00 79.62 200 ALA A N 1
ATOM 1575 C CA . ALA A 1 200 ? 7.994 9.964 -8.317 1.00 79.62 200 ALA A CA 1
ATOM 1576 C C . ALA A 1 200 ? 7.381 11.370 -8.157 1.00 79.62 200 ALA A C 1
ATOM 1578 O O . ALA A 1 200 ? 6.154 11.518 -8.217 1.00 79.62 200 ALA A O 1
ATOM 1579 N N . LYS A 1 201 ? 8.218 12.404 -7.955 1.00 73.25 201 LYS A N 1
ATOM 1580 C CA . LYS A 1 201 ? 7.813 13.781 -7.615 1.00 73.25 201 LYS A CA 1
ATOM 1581 C C . LYS A 1 201 ? 6.772 13.802 -6.491 1.00 73.25 201 LYS A C 1
ATOM 1583 O O . LYS A 1 201 ? 5.771 14.518 -6.575 1.00 73.25 201 LYS A O 1
ATOM 1588 N N . PHE A 1 202 ? 6.995 12.987 -5.458 1.00 60.06 202 PHE A N 1
ATOM 1589 C CA . PHE A 1 202 ? 6.026 12.717 -4.390 1.00 60.06 202 PHE A CA 1
ATOM 1590 C C . PHE A 1 202 ? 5.473 14.007 -3.749 1.00 60.06 202 PHE A C 1
ATOM 1592 O O . PHE A 1 202 ? 4.276 14.116 -3.476 1.00 60.06 202 PHE A O 1
ATOM 1599 N N . ASP A 1 203 ? 6.314 15.038 -3.631 1.00 53.06 203 ASP A N 1
ATOM 1600 C CA . ASP A 1 203 ? 5.940 16.357 -3.111 1.00 53.06 203 ASP A CA 1
ATOM 1601 C C . ASP A 1 203 ? 4.871 17.078 -3.952 1.00 53.06 203 ASP A C 1
ATOM 1603 O O . ASP A 1 203 ? 3.984 17.727 -3.395 1.00 53.06 203 ASP A O 1
ATOM 1607 N N . MET A 1 204 ? 4.879 16.927 -5.281 1.00 52.59 204 MET A N 1
ATOM 1608 C CA . MET A 1 204 ? 3.862 17.528 -6.158 1.00 52.59 204 MET A CA 1
ATOM 1609 C C . MET A 1 204 ? 2.506 16.815 -6.035 1.00 52.59 204 MET A C 1
ATOM 1611 O O . MET A 1 204 ? 1.459 17.466 -6.063 1.00 52.59 204 MET A O 1
ATOM 1615 N N . ALA A 1 205 ? 2.509 15.490 -5.851 1.00 51.66 205 ALA A N 1
ATOM 1616 C CA . ALA A 1 205 ? 1.290 14.712 -5.627 1.00 51.66 205 ALA A CA 1
ATOM 1617 C C . ALA A 1 205 ? 0.645 15.051 -4.272 1.00 51.66 205 ALA A C 1
ATOM 1619 O O . ALA A 1 205 ? -0.564 15.281 -4.192 1.00 51.66 205 ALA A O 1
ATOM 1620 N N . MET A 1 206 ? 1.461 15.171 -3.219 1.00 51.19 206 MET A N 1
ATOM 1621 C CA . MET A 1 206 ? 1.004 15.528 -1.872 1.00 51.19 206 MET A CA 1
ATOM 1622 C C . MET A 1 206 ? 0.483 16.970 -1.774 1.00 51.19 206 MET A C 1
ATOM 1624 O O . MET A 1 206 ? -0.493 17.217 -1.062 1.00 51.19 206 MET A O 1
ATOM 1628 N N . GLN A 1 207 ? 1.082 17.922 -2.499 1.00 48.00 207 GLN A N 1
ATOM 1629 C CA . GLN A 1 207 ? 0.600 19.309 -2.548 1.00 48.00 207 GLN A CA 1
ATOM 1630 C C . GLN A 1 207 ? -0.740 19.436 -3.284 1.00 48.00 207 GLN A C 1
ATOM 1632 O O . GLN A 1 207 ? -1.636 20.128 -2.801 1.00 48.00 207 GLN A O 1
ATOM 1637 N N . GLY A 1 208 ? -0.926 18.730 -4.403 1.00 50.50 208 GLY A N 1
ATOM 1638 C CA . GLY A 1 208 ? -2.189 18.775 -5.145 1.00 50.50 208 GLY A CA 1
ATOM 1639 C C . GLY A 1 208 ? -3.353 18.035 -4.470 1.00 50.50 208 GLY A C 1
ATOM 1640 O O . GLY A 1 208 ? -4.503 18.405 -4.686 1.00 50.50 208 GLY A O 1
ATOM 1641 N N . LEU A 1 209 ? -3.077 17.050 -3.605 1.00 45.50 209 LEU A N 1
ATOM 1642 C CA . LEU A 1 209 ? -4.093 16.394 -2.763 1.00 45.50 209 LEU A CA 1
ATOM 1643 C C . LEU A 1 209 ? -4.524 17.244 -1.555 1.00 45.50 209 LEU A C 1
ATOM 1645 O O . LEU A 1 209 ? -5.621 17.054 -1.038 1.00 45.50 209 LEU A O 1
ATOM 1649 N N . ARG A 1 210 ? -3.679 18.180 -1.101 1.00 43.81 210 ARG A N 1
ATOM 1650 C CA . ARG A 1 210 ? -3.997 19.130 -0.015 1.00 43.81 210 ARG A CA 1
ATOM 1651 C C . ARG A 1 210 ? -4.612 20.441 -0.513 1.00 43.81 210 ARG A C 1
ATOM 1653 O O . ARG A 1 210 ? -5.071 21.235 0.301 1.00 43.81 210 ARG A O 1
ATOM 1660 N N . GLY A 1 211 ? -4.598 20.675 -1.823 1.00 43.53 211 GLY A N 1
ATOM 1661 C CA . GLY A 1 211 ? -5.073 21.895 -2.465 1.00 43.53 211 GLY A CA 1
ATOM 1662 C C . GLY A 1 211 ? -6.305 21.676 -3.337 1.00 43.53 211 GLY A C 1
ATOM 1663 O O . GLY A 1 211 ? -6.222 21.922 -4.537 1.00 43.53 211 GLY A O 1
ATOM 1664 N N . LYS A 1 212 ? -7.421 21.228 -2.747 1.00 38.47 212 LYS A N 1
ATOM 1665 C CA . LYS A 1 212 ? -8.800 21.452 -3.220 1.00 38.47 212 LYS A CA 1
ATOM 1666 C C . LYS A 1 212 ? -9.762 21.456 -2.039 1.00 38.47 212 LYS A C 1
ATOM 1668 O O . LYS A 1 212 ? -9.644 20.539 -1.200 1.00 38.47 212 LYS A O 1
#

Foldseek 3Di:
DDDPPPPPPPPQQDPVRLLVLLVQLLVVLLVVLLVLQVVLLVQLLVCQVNPPVSNLVSLVVSVVVSVVSSVVSSVVSCVVVVHDPVSSVVNCVVCVPPVSSVVSVVVSVCSVLVSLQPDDAPPPDDVVLLLVLLVQLLVQLLPFDCPALSSLSSSNQSSQSSSCVPPVAHPSNSSNNCVVCVVPPPPSSVVSVVSNCVSSVVVRNVVRVVPD

Sequence (212 aa):
MGNIAGASNAPPIPKSQLTRILKRARKLAMRKMLKLKQDNIQERLQFYRVDAAKYKECIFGMMQQQQKMCQDTVLEVCTEQNVSIGSLTSAIRNHAIDPEVQEVMMSFQTMSGDICEGYPVPEQYDIETLKEGLRLQIRELSGYPINDPSASVLAQIASTDEVYKQMGIDEITFGSLALKYEKSADPEFLQLKQDWNQAAKFDMAMQGLRGK

Radius of gyration: 20.49 Å; chains: 1; bounding box: 67×38×51 Å

Secondary structure (DSSP, 8-state):
---------PPPPPHHHHHHHHHHHHHHHHHHHHHHHHHHHHHHTTTTTT-HHHHHHHHHHHHHHHHHHHHHHHHHHHHHTT--HHHHHHHHHHTTT-HHHHHHHHHHHHHHHHTTTTSPPPTT--HHHHHHHHHHHHHHHHTS---SHHHHHHHHHHHHHHHHHHH---HHHHHHHHHHTTT---HHHHHHHHHHHHHHTHHHHHHHHH--

pLDDT: mean 86.01, std 14.07, range [34.25, 97.5]